Protein 2DCO (pdb70)

Foldseek 3Di:
DQPVPQCVLVVCVVPVCVVPVDVSVPGNCPVVND

Radius of gyration: 8.76 Å; Cα contacts (8 Å, |Δi|>4): 32; chains: 1; bounding box: 24×18×11 Å

Sequence (34 aa):
GSYDAYRTDCEELSGARTFRLAPAQWSCRETFQAGSYDAYRTDCEELSGARTFRLAPAQWSCRETFQAGSYDAYRTDCEELSGARTFRLAPAQWSCRETFQAGSYDAYRTDCEELSGARTFRLAPAQWSCRETFQAGSYDAYRTDCEELSGARTFRLAPAQWSCRETFQAGSYDAYRTDCEELSGARTFRLAPAQWSCRETFQAGSYDAYRTDCEELSGARTFRLAPAQWSCRETFQAGSYDAYRTDCEELSGARTFRLAPAQWSCRETFQAGSYDAYRTDCEELSGARTFRLAPAQWSCRETFQAGSYDAYRTDCEELSGARTFRLAPAQWSCRETFQA

Secondary structure (DSSP, 8-state):
--GGGTHHHHHHHHTGGGGTSSSSTTSHHHHS--

GO terms:
  GO:0003376 sphingosine-1-phosphate receptor signaling pathway (P, IDA)
  GO:0004930 G protein-coupled receptor activity (F, TAS)
  GO:0005886 plasma membrane (C, TAS)
  GO:0008289 lipid binding (F, TAS)
  GO:0005515 protein binding (F, IPI)
  GO:0005739 mitochondrion (C, IDA)
  GO:0007186 G protein-coupled receptor signaling pathway (P, IDA)

Nearest PDB structures (foldseek):
  2dco-assembly1_A  TM=1.013E+00  e=1.279E-05  Homo sapiens
  2dco-assembly1_A  TM=9.981E-01  e=6.636E-06  Homo sapiens
  2dco-assembly1_A  TM=9.850E-01  e=1.436E-05  Homo sapiens
  2dco-assembly1_A  TM=9.806E-01  e=1.780E-05  Homo sapiens
  2dco-assembly1_A  TM=1.001E+00  e=4.196E-05  Homo sapiens

Solvent-accessible surface area: 2843 Å² total; per-residue (Å²): 93,57,169,119,75,99,84,68,28,23,72,60,18,68,42,31,122,97,172,98,133,65,115,18,53,185,32,7,146,81,88,68,152,107

Structure (mmCIF, N/CA/C/O backbone):
data_2DCO
#
_entry.id   2DCO
#
loop_
_atom_site.group_PDB
_atom_site.id
_atom_site.type_symbol
_atom_site.label_atom_id
_atom_site.label_alt_id
_atom_site.label_comp_id
_atom_site.label_asym_id
_atom_site.label_entity_id
_atom_site.label_seq_id
_atom_site.pdbx_PDB_ins_code
_atom_site.Cartn_x
_atom_site.Cartn_y
_atom_site.Cartn_z
_atom_site.occupancy
_atom_site.B_iso_or_equiv
_atom_site.auth_seq_id
_atom_site.auth_comp_id
_atom_site.auth_asym_id
_atom_site.auth_atom_id
_atom_site.pdbx_PDB_model_num
ATOM 1 N N . GLY A 1 1 ? 4.080 11.939 0.004 1.00 0.00 1 GLY A N 1
ATOM 2 C CA . GLY A 1 1 ? 4.062 10.475 0.159 1.00 0.00 1 GLY A CA 1
ATOM 3 C C . GLY A 1 1 ? 5.303 9.853 -0.453 1.00 0.00 1 GLY A C 1
ATOM 4 O O . GLY A 1 1 ? 6.372 10.444 -0.369 1.00 0.00 1 GLY A O 1
ATOM 10 N N . SER A 1 2 ? 5.138 8.698 -1.094 1.00 0.00 2 SER A N 1
ATOM 11 C CA . SER A 1 2 ? 6.060 8.121 -2.081 1.00 0.00 2 SER A CA 1
ATOM 12 C C . SER A 1 2 ? 7.520 7.887 -1.641 1.00 0.00 2 SER A C 1
ATOM 13 O O . SER A 1 2 ? 8.418 7.929 -2.481 1.00 0.00 2 SER A O 1
ATOM 21 N N . TYR A 1 3 ? 7.758 7.590 -0.352 1.00 0.00 3 TYR A N 1
ATOM 22 C CA . TYR A 1 3 ? 9.051 7.149 0.212 1.00 0.00 3 TYR A CA 1
ATOM 23 C C . TYR A 1 3 ? 9.787 6.163 -0.716 1.00 0.00 3 TYR A C 1
ATOM 24 O O . TYR A 1 3 ? 9.367 5.010 -0.831 1.00 0.00 3 TYR A O 1
ATOM 42 N N . ASP A 1 4 ? 10.823 6.655 -1.415 1.00 0.00 4 ASP A N 1
ATOM 43 C CA . ASP A 1 4 ? 11.550 6.013 -2.528 1.00 0.00 4 ASP A CA 1
ATOM 44 C C . ASP A 1 4 ? 10.678 5.122 -3.442 1.00 0.00 4 ASP A C 1
ATOM 45 O O . ASP A 1 4 ? 11.040 4.006 -3.797 1.00 0.00 4 ASP A O 1
ATOM 54 N N . ALA A 1 5 ? 9.474 5.612 -3.764 1.00 0.00 5 ALA A N 1
ATOM 55 C CA . ALA A 1 5 ? 8.407 4.918 -4.498 1.00 0.00 5 ALA A CA 1
ATOM 56 C C . ALA A 1 5 ? 7.879 3.598 -3.879 1.00 0.00 5 ALA A C 1
ATOM 57 O O . ALA A 1 5 ? 7.058 2.930 -4.502 1.00 0.00 5 ALA A O 1
ATOM 64 N N . TYR A 1 6 ? 8.262 3.240 -2.645 1.00 0.00 6 TYR A N 1
ATOM 65 C CA . TYR A 1 6 ? 7.726 2.073 -1.929 1.00 0.00 6 TYR A CA 1
ATOM 66 C C . TYR A 1 6 ? 6.368 2.386 -1.284 1.00 0.00 6 TYR A C 1
ATOM 67 O O . TYR A 1 6 ? 5.357 1.776 -1.633 1.00 0.00 6 TYR A O 1
ATOM 85 N N . ARG A 1 7 ? 6.303 3.381 -0.385 1.00 0.00 7 ARG A N 1
ATOM 86 C CA . ARG A 1 7 ? 5.048 3.692 0.326 1.00 0.00 7 ARG A CA 1
ATOM 87 C C . ARG A 1 7 ? 4.025 4.458 -0.540 1.00 0.00 7 ARG A C 1
ATOM 88 O O . ARG A 1 7 ? 2.903 4.687 -0.093 1.00 0.00 7 ARG A O 1
ATOM 109 N N . THR A 1 8 ? 4.382 4.782 -1.794 1.00 0.00 8 THR A N 1
ATOM 110 C CA . THR A 1 8 ? 3.473 5.378 -2.790 1.00 0.00 8 THR A CA 1
ATOM 111 C C . THR A 1 8 ? 2.214 4.538 -3.042 1.00 0.00 8 THR A C 1
ATOM 112 O O . THR A 1 8 ? 1.178 5.088 -3.405 1.00 0.00 8 THR A O 1
ATOM 123 N N . ASP A 1 9 ? 2.313 3.218 -2.832 1.00 0.00 9 ASP A N 1
ATOM 124 C CA . ASP A 1 9 ? 1.187 2.295 -2.670 1.00 0.00 9 ASP A CA 1
ATOM 125 C C . ASP A 1 9 ? 0.532 2.498 -1.298 1.00 0.00 9 ASP A C 1
ATOM 126 O O . ASP A 1 9 ? -0.625 2.896 -1.188 1.00 0.00 9 ASP A O 1
ATOM 135 N N . CYS A 1 10 ? 1.319 2.283 -0.241 1.00 0.00 10 CYS A N 1
ATOM 136 C CA . CYS A 1 10 ? 0.892 2.233 1.157 1.00 0.00 10 CYS A CA 1
ATOM 137 C C . CYS A 1 10 ? 0.148 3.468 1.700 1.00 0.00 10 CYS A C 1
ATOM 138 O O . CYS A 1 10 ? -0.407 3.411 2.800 1.00 0.00 10 CYS A O 1
ATOM 145 N N . GLU A 1 11 ? 0.177 4.625 1.025 1.00 0.00 11 GLU A N 1
ATOM 146 C CA . GLU A 1 11 ? -0.696 5.766 1.373 1.00 0.00 11 GLU A CA 1
ATOM 147 C C . GLU A 1 11 ? -2.166 5.575 0.959 1.00 0.00 11 GLU A C 1
ATOM 148 O O . GLU A 1 11 ? -3.043 6.012 1.705 1.00 0.00 11 GLU A O 1
ATOM 160 N N . GLU A 1 12 ? -2.467 4.801 -0.100 1.00 0.00 12 GLU A N 1
ATOM 161 C CA . GLU A 1 12 ? -3.839 4.297 -0.340 1.00 0.00 12 GLU A CA 1
ATOM 162 C C . GLU A 1 12 ? -4.261 3.331 0.761 1.00 0.00 12 GLU A C 1
ATOM 163 O O . GLU A 1 12 ? -5.351 3.449 1.316 1.00 0.00 12 GLU A O 1
ATOM 175 N N . LEU A 1 13 ? -3.373 2.405 1.129 1.00 0.00 13 LEU A N 1
ATOM 176 C CA . LEU A 1 13 ? -3.645 1.387 2.149 1.00 0.00 13 LEU A CA 1
ATOM 177 C C . LEU A 1 13 ? -3.858 2.008 3.548 1.00 0.00 13 LEU A C 1
ATOM 178 O O . LEU A 1 13 ? -4.530 1.410 4.384 1.00 0.00 13 LEU A O 1
ATOM 194 N N . SER A 1 14 ? -3.339 3.221 3.784 1.00 0.00 14 SER A N 1
ATOM 195 C CA . SER A 1 14 ? -3.605 4.021 4.985 1.00 0.00 14 SER A CA 1
ATOM 196 C C . SER A 1 14 ? -4.999 4.693 4.992 1.00 0.00 14 SER A C 1
ATOM 197 O O . SER A 1 14 ? -5.619 4.795 6.058 1.00 0.00 14 SER A O 1
ATOM 205 N N . GLY A 1 15 ? -5.541 5.084 3.825 1.00 0.00 15 GLY A N 1
ATOM 206 C CA . GLY A 1 15 ? -6.780 5.878 3.720 1.00 0.00 15 GLY A CA 1
ATOM 207 C C . GLY A 1 15 ? -7.809 5.365 2.704 1.00 0.00 15 GLY A C 1
ATOM 208 O O . GLY A 1 15 ? -8.912 4.986 3.097 1.00 0.00 15 GLY A O 1
ATOM 212 N N . ALA A 1 16 ? -7.451 5.290 1.417 1.00 0.00 16 ALA A N 1
ATOM 213 C CA . ALA A 1 16 ? -8.316 4.772 0.346 1.00 0.00 16 ALA A CA 1
ATOM 214 C C . ALA A 1 16 ? -8.718 3.290 0.516 1.00 0.00 16 ALA A C 1
ATOM 215 O O . ALA A 1 16 ? -9.683 2.850 -0.112 1.00 0.00 16 ALA A O 1
ATOM 222 N N . ARG A 1 17 ? -8.032 2.537 1.390 1.00 0.00 17 ARG A N 1
ATOM 223 C CA . ARG A 1 17 ? -8.374 1.173 1.829 1.00 0.00 17 ARG A CA 1
ATOM 224 C C . ARG A 1 17 ? -9.883 0.891 1.942 1.00 0.00 17 ARG A C 1
ATOM 225 O O . ARG A 1 17 ? -10.322 -0.153 1.467 1.00 0.00 17 ARG A O 1
ATOM 246 N N . THR A 1 18 ? -10.677 1.827 2.477 1.00 0.00 18 THR A N 1
ATOM 247 C CA . THR A 1 18 ? -12.141 1.731 2.631 1.00 0.00 18 THR A CA 1
ATOM 248 C C . THR A 1 18 ? -12.890 1.458 1.313 1.00 0.00 18 THR A C 1
ATOM 249 O O . THR A 1 18 ? -13.999 0.933 1.333 1.00 0.00 18 THR A O 1
ATOM 260 N N . PHE A 1 19 ? -12.260 1.754 0.169 1.00 0.00 19 PHE A N 1
ATOM 261 C CA . PHE A 1 19 ? -12.776 1.535 -1.184 1.00 0.00 19 PHE A CA 1
ATOM 262 C C . PHE A 1 19 ? -11.841 0.634 -2.018 1.00 0.00 19 PHE A C 1
ATOM 263 O O . PHE A 1 19 ? -11.953 0.594 -3.242 1.00 0.00 19 PHE A O 1
ATOM 280 N N . ARG A 1 20 ? -10.901 -0.063 -1.360 1.00 0.00 20 ARG A N 1
ATOM 281 C CA . ARG A 1 20 ? -9.927 -0.979 -1.963 1.00 0.00 20 ARG A CA 1
ATOM 282 C C . ARG A 1 20 ? -9.940 -2.316 -1.201 1.00 0.00 20 ARG A C 1
ATOM 283 O O . ARG A 1 20 ? -10.463 -3.300 -1.711 1.00 0.00 20 ARG A O 1
ATOM 304 N N . LEU A 1 21 ? -9.348 -2.349 0.000 1.00 0.00 21 LEU A N 1
ATOM 305 C CA . LEU A 1 21 ? -8.999 -3.480 0.881 1.00 0.00 21 LEU A CA 1
ATOM 306 C C . LEU A 1 21 ? -8.512 -4.830 0.282 1.00 0.00 21 LEU A C 1
ATOM 307 O O . LEU A 1 21 ? -8.063 -5.680 1.047 1.00 0.00 21 LEU A O 1
ATOM 323 N N . ALA A 1 22 ? -8.499 -5.012 -1.044 1.00 0.00 22 ALA A N 1
ATOM 324 C CA . ALA A 1 22 ? -7.871 -6.141 -1.737 1.00 0.00 22 ALA A CA 1
ATOM 325 C C . ALA A 1 22 ? -7.085 -5.742 -3.012 1.00 0.00 22 ALA A C 1
ATOM 326 O O . ALA A 1 22 ? -5.903 -6.084 -3.060 1.00 0.00 22 ALA A O 1
ATOM 333 N N . PRO A 1 23 ? -7.617 -4.970 -3.996 1.00 0.00 23 PRO A N 1
ATOM 334 C CA . PRO A 1 23 ? -6.893 -4.605 -5.229 1.00 0.00 23 PRO A CA 1
ATOM 335 C C . PRO A 1 23 ? -5.569 -3.857 -5.023 1.00 0.00 23 PRO A C 1
ATOM 336 O O . PRO A 1 23 ? -4.710 -3.897 -5.897 1.00 0.00 23 PRO A O 1
ATOM 347 N N . ALA A 1 24 ? -5.411 -3.196 -3.870 1.00 0.00 24 ALA A N 1
ATOM 348 C CA . ALA A 1 24 ? -4.185 -2.494 -3.478 1.00 0.00 24 ALA A CA 1
ATOM 349 C C . ALA A 1 24 ? -3.492 -3.125 -2.254 1.00 0.00 24 ALA A C 1
ATOM 350 O O . ALA A 1 24 ? -2.317 -2.866 -2.016 1.00 0.00 24 ALA A O 1
ATOM 357 N N . GLN A 1 25 ? -4.157 -4.018 -1.502 1.00 0.00 25 GLN A N 1
ATOM 358 C CA . GLN A 1 25 ? -3.548 -4.770 -0.388 1.00 0.00 25 GLN A CA 1
ATOM 359 C C . GLN A 1 25 ? -2.656 -5.911 -0.913 1.00 0.00 25 GLN A C 1
ATOM 360 O O . GLN A 1 25 ? -2.853 -7.085 -0.598 1.00 0.00 25 GLN A O 1
ATOM 374 N N . TRP A 1 26 ? -1.694 -5.530 -1.755 1.00 0.00 26 TRP A N 1
ATOM 375 C CA . TRP A 1 26 ? -0.899 -6.403 -2.622 1.00 0.00 26 TRP A CA 1
ATOM 376 C C . TRP A 1 26 ? 0.555 -5.906 -2.815 1.00 0.00 26 TRP A C 1
ATOM 377 O O . TRP A 1 26 ? 1.326 -6.525 -3.546 1.00 0.00 26 TRP A O 1
ATOM 398 N N . SER A 1 27 ? 0.942 -4.795 -2.163 1.00 0.00 27 SER A N 1
ATOM 399 C CA . SER A 1 27 ? 2.276 -4.201 -2.336 1.00 0.00 27 SER A CA 1
ATOM 400 C C . SER A 1 27 ? 2.954 -3.830 -1.006 1.00 0.00 27 SER A C 1
ATOM 401 O O . SER A 1 27 ? 3.893 -4.524 -0.626 1.00 0.00 27 SER A O 1
ATOM 409 N N . CYS A 1 28 ? 2.491 -2.834 -0.233 1.00 0.00 28 CYS A N 1
ATOM 410 C CA . CYS A 1 28 ? 3.163 -2.416 1.017 1.00 0.00 28 CYS A CA 1
ATOM 411 C C . CYS A 1 28 ? 3.550 -3.579 1.954 1.00 0.00 28 CYS A C 1
ATOM 412 O O . CYS A 1 28 ? 4.688 -3.685 2.411 1.00 0.00 28 CYS A O 1
ATOM 419 N N . ARG A 1 29 ? 2.599 -4.497 2.149 1.00 0.00 29 ARG A N 1
ATOM 420 C CA . ARG A 1 29 ? 2.704 -5.712 2.960 1.00 0.00 29 ARG A CA 1
ATOM 421 C C . ARG A 1 29 ? 3.770 -6.735 2.503 1.00 0.00 29 ARG A C 1
ATOM 422 O O . ARG A 1 29 ? 4.005 -7.697 3.233 1.00 0.00 29 ARG A O 1
ATOM 443 N N . GLU A 1 30 ? 4.374 -6.578 1.312 1.00 0.00 30 GLU A N 1
ATOM 444 C CA . GLU A 1 30 ? 5.184 -7.633 0.663 1.00 0.00 30 GLU A CA 1
ATOM 445 C C . GLU A 1 30 ? 6.306 -7.143 -0.261 1.00 0.00 30 GLU A C 1
ATOM 446 O O . GLU A 1 30 ? 7.395 -7.706 -0.216 1.00 0.00 30 GLU A O 1
ATOM 458 N N . THR A 1 31 ? 6.119 -6.038 -0.993 1.00 0.00 31 THR A N 1
ATOM 459 C CA . THR A 1 31 ? 7.178 -5.346 -1.757 1.00 0.00 31 THR A CA 1
ATOM 460 C C . THR A 1 31 ? 8.322 -4.879 -0.846 1.00 0.00 31 THR A C 1
ATOM 461 O O . THR A 1 31 ? 9.479 -4.871 -1.260 1.00 0.00 31 THR A O 1
ATOM 472 N N . PHE A 1 32 ? 7.996 -4.510 0.401 1.00 0.00 32 PHE A N 1
ATOM 473 C CA . PHE A 1 32 ? 8.970 -4.173 1.445 1.00 0.00 32 PHE A CA 1
ATOM 474 C C . PHE A 1 32 ? 8.587 -4.678 2.851 1.00 0.00 32 PHE A C 1
ATOM 475 O O . PHE A 1 32 ? 9.281 -4.371 3.813 1.00 0.00 32 PHE A O 1
ATOM 492 N N . GLN A 1 33 ? 7.532 -5.505 2.960 1.00 0.00 33 GLN A N 1
ATOM 493 C CA . GLN A 1 33 ? 7.079 -6.145 4.208 1.00 0.00 33 GLN A CA 1
ATOM 494 C C . GLN A 1 33 ? 6.644 -5.153 5.313 1.00 0.00 33 GLN A C 1
ATOM 495 O O . GLN A 1 33 ? 6.846 -5.417 6.499 1.00 0.00 33 GLN A O 1
ATOM 509 N N . ALA A 1 34 ? 5.980 -4.064 4.896 1.00 0.00 34 ALA A N 1
ATOM 510 C CA . ALA A 1 34 ? 5.439 -2.965 5.711 1.00 0.00 34 ALA A CA 1
ATOM 511 C C . ALA A 1 34 ? 6.479 -2.113 6.475 1.00 0.00 34 ALA A C 1
ATOM 512 O O . ALA A 1 34 ? 7.688 -2.233 6.185 1.00 0.00 34 ALA A O 1
ATOM 520 N N . GLY A 1 1 ? 3.216 11.087 -0.913 1.00 0.00 1 GLY A N 2
ATOM 521 C CA . GLY A 1 1 ? 4.212 10.974 0.179 1.00 0.00 1 GLY A CA 2
ATOM 522 C C . GLY A 1 1 ? 5.357 10.066 -0.232 1.00 0.00 1 GLY A C 2
ATOM 523 O O . GLY A 1 1 ? 6.491 10.516 -0.306 1.00 0.00 1 GLY A O 2
ATOM 529 N N . SER A 1 2 ? 5.039 8.826 -0.605 1.00 0.00 2 SER A N 2
ATOM 530 C CA . SER A 1 2 ? 5.729 8.146 -1.711 1.00 0.00 2 SER A CA 2
ATOM 531 C C . SER A 1 2 ? 7.217 7.791 -1.510 1.00 0.00 2 SER A C 2
ATOM 532 O O . SER A 1 2 ? 7.938 7.645 -2.496 1.00 0.00 2 SER A O 2
ATOM 540 N N . TYR A 1 3 ? 7.663 7.617 -0.255 1.00 0.00 3 TYR A N 2
ATOM 541 C CA . TYR A 1 3 ? 8.985 7.098 0.150 1.00 0.00 3 TYR A CA 2
ATOM 542 C C . TYR A 1 3 ? 9.548 6.061 -0.840 1.00 0.00 3 TYR A C 2
ATOM 543 O O . TYR A 1 3 ? 9.025 4.946 -0.913 1.00 0.00 3 TYR A O 2
ATOM 561 N N . ASP A 1 4 ? 10.560 6.476 -1.620 1.00 0.00 4 ASP A N 2
ATOM 562 C CA . ASP A 1 4 ? 11.187 5.778 -2.761 1.00 0.00 4 ASP A CA 2
ATOM 563 C C . ASP A 1 4 ? 10.233 4.905 -3.604 1.00 0.00 4 ASP A C 2
ATOM 564 O O . ASP A 1 4 ? 10.528 3.760 -3.933 1.00 0.00 4 ASP A O 2
ATOM 573 N N . ALA A 1 5 ? 9.028 5.426 -3.869 1.00 0.00 5 ALA A N 2
ATOM 574 C CA . ALA A 1 5 ? 7.884 4.735 -4.477 1.00 0.00 5 ALA A CA 2
ATOM 575 C C . ALA A 1 5 ? 7.402 3.447 -3.765 1.00 0.00 5 ALA A C 2
ATOM 576 O O . ALA A 1 5 ? 6.398 2.873 -4.177 1.00 0.00 5 ALA A O 2
ATOM 583 N N . TYR A 1 6 ? 8.033 3.018 -2.667 1.00 0.00 6 TYR A N 2
ATOM 584 C CA . TYR A 1 6 ? 7.624 1.860 -1.870 1.00 0.00 6 TYR A CA 2
ATOM 585 C C . TYR A 1 6 ? 6.313 2.149 -1.131 1.00 0.00 6 TYR A C 2
ATOM 586 O O . TYR A 1 6 ? 5.330 1.431 -1.311 1.00 0.00 6 TYR A O 2
ATOM 604 N N . ARG A 1 7 ? 6.257 3.233 -0.340 1.00 0.00 7 ARG A N 2
ATOM 605 C CA . ARG A 1 7 ? 5.036 3.540 0.417 1.00 0.00 7 ARG A CA 2
ATOM 606 C C . ARG A 1 7 ? 3.946 4.210 -0.433 1.00 0.00 7 ARG A C 2
ATOM 607 O O . ARG A 1 7 ? 2.829 4.338 0.053 1.00 0.00 7 ARG A O 2
ATOM 628 N N . THR A 1 8 ? 4.213 4.617 -1.684 1.00 0.00 8 THR A N 2
ATOM 629 C CA . THR A 1 8 ? 3.223 5.351 -2.498 1.00 0.00 8 THR A CA 2
ATOM 630 C C . THR A 1 8 ? 1.932 4.563 -2.762 1.00 0.00 8 THR A C 2
ATOM 631 O O . THR A 1 8 ? 0.884 5.174 -2.959 1.00 0.00 8 THR A O 2
ATOM 642 N N . ASP A 1 9 ? 2.008 3.223 -2.741 1.00 0.00 9 ASP A N 2
ATOM 643 C CA . ASP A 1 9 ? 0.846 2.328 -2.705 1.00 0.00 9 ASP A CA 2
ATOM 644 C C . ASP A 1 9 ? 0.252 2.271 -1.286 1.00 0.00 9 ASP A C 2
ATOM 645 O O . ASP A 1 9 ? -0.915 2.598 -1.078 1.00 0.00 9 ASP A O 2
ATOM 654 N N . CYS A 1 10 ? 1.109 1.997 -0.293 1.00 0.00 10 CYS A N 2
ATOM 655 C CA . CYS A 1 10 ? 0.809 1.991 1.145 1.00 0.00 10 CYS A CA 2
ATOM 656 C C . CYS A 1 10 ? 0.205 3.297 1.694 1.00 0.00 10 CYS A C 2
ATOM 657 O O . CYS A 1 10 ? -0.217 3.366 2.848 1.00 0.00 10 CYS A O 2
ATOM 664 N N . GLU A 1 11 ? 0.224 4.375 0.910 1.00 0.00 11 GLU A N 2
ATOM 665 C CA . GLU A 1 11 ? -0.509 5.626 1.125 1.00 0.00 11 GLU A CA 2
ATOM 666 C C . GLU A 1 11 ? -2.032 5.410 1.055 1.00 0.00 11 GLU A C 2
ATOM 667 O O . GLU A 1 11 ? -2.750 5.875 1.941 1.00 0.00 11 GLU A O 2
ATOM 679 N N . GLU A 1 12 ? -2.523 4.603 0.097 1.00 0.00 12 GLU A N 2
ATOM 680 C CA . GLU A 1 12 ? -3.950 4.229 -0.024 1.00 0.00 12 GLU A CA 2
ATOM 681 C C . GLU A 1 12 ? -4.436 3.408 1.166 1.00 0.00 12 GLU A C 2
ATOM 682 O O . GLU A 1 12 ? -5.550 3.606 1.655 1.00 0.00 12 GLU A O 2
ATOM 694 N N . LEU A 1 13 ? -3.567 2.536 1.682 1.00 0.00 13 LEU A N 2
ATOM 695 C CA . LEU A 1 13 ? -3.812 1.671 2.843 1.00 0.00 13 LEU A CA 2
ATOM 696 C C . LEU A 1 13 ? -4.064 2.466 4.148 1.00 0.00 13 LEU A C 2
ATOM 697 O O . LEU A 1 13 ? -4.503 1.897 5.153 1.00 0.00 13 LEU A O 2
ATOM 713 N N . SER A 1 14 ? -3.853 3.790 4.126 1.00 0.00 14 SER A N 2
ATOM 714 C CA . SER A 1 14 ? -4.186 4.698 5.226 1.00 0.00 14 SER A CA 2
ATOM 715 C C . SER A 1 14 ? -5.502 5.486 5.010 1.00 0.00 14 SER A C 2
ATOM 716 O O . SER A 1 14 ? -5.989 6.114 5.949 1.00 0.00 14 SER A O 2
ATOM 724 N N . GLY A 1 15 ? -6.141 5.415 3.825 1.00 0.00 15 GLY A N 2
ATOM 725 C CA . GLY A 1 15 ? -7.369 6.182 3.542 1.00 0.00 15 GLY A CA 2
ATOM 726 C C . GLY A 1 15 ? -8.250 5.629 2.416 1.00 0.00 15 GLY A C 2
ATOM 727 O O . GLY A 1 15 ? -9.393 5.250 2.671 1.00 0.00 15 GLY A O 2
ATOM 731 N N . ALA A 1 16 ? -7.722 5.513 1.191 1.00 0.00 16 ALA A N 2
ATOM 732 C CA . ALA A 1 16 ? -8.458 4.946 0.049 1.00 0.00 16 ALA A CA 2
ATOM 733 C C . ALA A 1 16 ? -8.802 3.447 0.210 1.00 0.00 16 ALA A C 2
ATOM 734 O O . ALA A 1 16 ? -9.667 2.940 -0.506 1.00 0.00 16 ALA A O 2
ATOM 741 N N . ARG A 1 17 ? -8.196 2.760 1.192 1.00 0.00 17 ARG A N 2
ATOM 742 C CA . ARG A 1 17 ? -8.543 1.413 1.674 1.00 0.0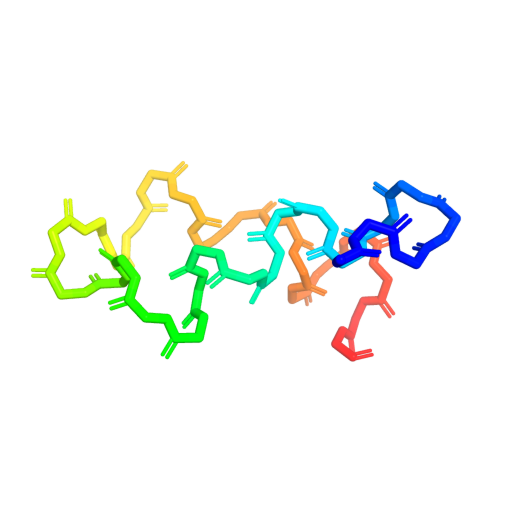0 17 ARG A CA 2
ATOM 743 C C . ARG A 1 17 ? -10.050 1.095 1.647 1.00 0.00 17 ARG A C 2
ATOM 744 O O . ARG A 1 17 ? -10.427 0.026 1.171 1.00 0.00 17 ARG A O 2
ATOM 765 N N . THR A 1 18 ? -10.902 2.041 2.063 1.00 0.00 18 THR A N 2
ATOM 766 C CA . THR A 1 18 ? -12.374 1.940 2.106 1.00 0.00 18 THR A CA 2
ATOM 767 C C . THR A 1 18 ? -13.012 1.630 0.740 1.00 0.00 18 THR A C 2
ATOM 768 O O . THR A 1 18 ? -14.142 1.155 0.675 1.00 0.00 18 THR A O 2
ATOM 779 N N . PHE A 1 19 ? -12.265 1.849 -0.348 1.00 0.00 19 PHE A N 2
ATOM 780 C CA . PHE A 1 19 ? -12.671 1.633 -1.737 1.00 0.00 19 PHE A CA 2
ATOM 781 C C . PHE A 1 19 ? -11.712 0.667 -2.463 1.00 0.00 19 PHE A C 2
ATOM 782 O O . PHE A 1 19 ? -11.713 0.604 -3.692 1.00 0.00 19 PHE A O 2
ATOM 799 N N . ARG A 1 20 ? -10.865 -0.047 -1.704 1.00 0.00 20 ARG A N 2
ATOM 800 C CA . ARG A 1 20 ? -9.827 -0.967 -2.185 1.00 0.00 20 ARG A CA 2
ATOM 801 C C . ARG A 1 20 ? -9.884 -2.287 -1.397 1.00 0.00 20 ARG A C 2
ATOM 802 O O . ARG A 1 20 ? -10.268 -3.309 -1.955 1.00 0.00 20 ARG A O 2
ATOM 823 N N . LEU A 1 21 ? -9.456 -2.263 -0.127 1.00 0.00 21 LEU A N 2
ATOM 824 C CA . LEU A 1 21 ? -9.115 -3.350 0.809 1.00 0.00 21 LEU A CA 2
ATOM 825 C C . LEU A 1 21 ? -8.485 -4.681 0.300 1.00 0.00 21 LEU A C 2
ATOM 826 O O . LEU A 1 21 ? -8.106 -5.513 1.122 1.00 0.00 21 LEU A O 2
ATOM 842 N N . ALA A 1 22 ? -8.292 -4.871 -1.011 1.00 0.00 22 ALA A N 2
ATOM 843 C CA . ALA A 1 22 ? -7.564 -5.998 -1.603 1.00 0.00 22 ALA A CA 2
ATOM 844 C C . ALA A 1 22 ? -6.600 -5.612 -2.753 1.00 0.00 22 ALA A C 2
ATOM 845 O O . ALA A 1 22 ? -5.443 -6.019 -2.661 1.00 0.00 22 ALA A O 2
ATOM 852 N N . PRO A 1 23 ? -6.968 -4.807 -3.784 1.00 0.00 23 PRO A N 2
ATOM 853 C CA . PRO A 1 23 ? -6.069 -4.467 -4.900 1.00 0.00 23 PRO A CA 2
ATOM 854 C C . PRO A 1 23 ? -4.748 -3.813 -4.478 1.00 0.00 23 PRO A C 2
ATOM 855 O O . PRO A 1 23 ? -3.702 -4.149 -5.021 1.00 0.00 23 PRO A O 2
ATOM 866 N N . ALA A 1 24 ? -4.805 -2.907 -3.493 1.00 0.00 24 ALA A N 2
ATOM 867 C CA . ALA A 1 24 ? -3.630 -2.220 -2.945 1.00 0.00 24 ALA A CA 2
ATOM 868 C C . ALA A 1 24 ? -3.008 -2.981 -1.751 1.00 0.00 24 ALA A C 2
ATOM 869 O O . ALA A 1 24 ? -1.800 -2.932 -1.524 1.00 0.00 24 ALA A O 2
ATOM 876 N N . GLN A 1 25 ? -3.796 -3.789 -1.023 1.00 0.00 25 GLN A N 2
ATOM 877 C CA . GLN A 1 25 ? -3.299 -4.712 0.016 1.00 0.00 25 GLN A CA 2
ATOM 878 C C . GLN A 1 25 ? -2.593 -5.947 -0.593 1.00 0.00 25 GLN A C 2
ATOM 879 O O . GLN A 1 25 ? -2.790 -7.085 -0.166 1.00 0.00 25 GLN A O 2
ATOM 893 N N . TRP A 1 26 ? -1.753 -5.685 -1.594 1.00 0.00 26 TRP A N 2
ATOM 894 C CA . TRP A 1 26 ? -0.965 -6.626 -2.387 1.00 0.00 26 TRP A CA 2
ATOM 895 C C . TRP A 1 26 ? 0.452 -6.070 -2.685 1.00 0.00 26 TRP A C 2
ATOM 896 O O . TRP A 1 26 ? 1.162 -6.577 -3.554 1.00 0.00 26 TRP A O 2
ATOM 917 N N . SER A 1 27 ? 0.847 -5.007 -1.967 1.00 0.00 27 SER A N 2
ATOM 918 C CA . SER A 1 27 ? 2.097 -4.277 -2.183 1.00 0.00 27 SER A CA 2
ATOM 919 C C . SER A 1 27 ? 2.859 -3.998 -0.877 1.00 0.00 27 SER A C 2
ATOM 920 O O . SER A 1 27 ? 3.937 -4.546 -0.672 1.00 0.00 27 SER A O 2
ATOM 928 N N . CYS A 1 28 ? 2.338 -3.168 0.038 1.00 0.00 28 CYS A N 2
ATOM 929 C CA . CYS A 1 28 ? 3.122 -2.657 1.175 1.00 0.00 28 CYS A CA 2
ATOM 930 C C . CYS A 1 28 ? 3.785 -3.754 2.034 1.00 0.00 28 CYS A C 2
ATOM 931 O O . CYS A 1 28 ? 4.963 -3.675 2.384 1.00 0.00 28 CYS A O 2
ATOM 938 N N . ARG A 1 29 ? 3.036 -4.824 2.308 1.00 0.00 29 ARG A N 2
ATOM 939 C CA . ARG A 1 29 ? 3.472 -5.968 3.112 1.00 0.00 29 ARG A CA 2
ATOM 940 C C . ARG A 1 29 ? 4.259 -7.036 2.321 1.00 0.00 29 ARG A C 2
ATOM 941 O O . ARG A 1 29 ? 4.579 -8.077 2.893 1.00 0.00 29 ARG A O 2
ATOM 962 N N . GLU A 1 30 ? 4.587 -6.810 1.037 1.00 0.00 30 GLU A N 2
ATOM 963 C CA . GLU A 1 30 ? 5.246 -7.824 0.182 1.00 0.00 30 GLU A CA 2
ATOM 964 C C . GLU A 1 30 ? 6.249 -7.290 -0.851 1.00 0.00 30 GLU A C 2
ATOM 965 O O . GLU A 1 30 ? 7.257 -7.949 -1.082 1.00 0.00 30 GLU A O 2
ATOM 977 N N . THR A 1 31 ? 6.083 -6.069 -1.366 1.00 0.00 31 THR A N 2
ATOM 978 C CA . THR A 1 31 ? 7.122 -5.338 -2.116 1.00 0.00 31 THR A CA 2
ATOM 979 C C . THR A 1 31 ? 8.349 -5.046 -1.238 1.00 0.00 31 THR A C 2
ATOM 980 O O . THR A 1 31 ? 9.477 -5.057 -1.727 1.00 0.00 31 THR A O 2
ATOM 991 N N . PHE A 1 32 ? 8.126 -4.795 0.061 1.00 0.00 32 PHE A N 2
ATOM 992 C CA . PHE A 1 32 ? 9.186 -4.518 1.040 1.00 0.00 32 PHE A CA 2
ATOM 993 C C . PHE A 1 32 ? 8.889 -5.032 2.465 1.00 0.00 32 PHE A C 2
ATOM 994 O O . PHE A 1 32 ? 9.644 -4.734 3.386 1.00 0.00 32 PHE A O 2
ATOM 1011 N N . GLN A 1 33 ? 7.830 -5.838 2.642 1.00 0.00 33 GLN A N 2
ATOM 1012 C CA . GLN A 1 33 ? 7.461 -6.479 3.918 1.00 0.00 33 GLN A CA 2
ATOM 1013 C C . GLN A 1 33 ? 7.141 -5.495 5.069 1.00 0.00 33 GLN A C 2
ATOM 1014 O O . GLN A 1 33 ? 7.386 -5.811 6.232 1.00 0.00 33 GLN A O 2
ATOM 1028 N N . ALA A 1 34 ? 6.512 -4.357 4.730 1.00 0.00 34 ALA A N 2
ATOM 1029 C CA . ALA A 1 34 ? 6.057 -3.292 5.637 1.00 0.00 34 ALA A CA 2
ATOM 1030 C C . ALA A 1 34 ? 7.153 -2.715 6.562 1.00 0.00 34 ALA A C 2
ATOM 1031 O O . ALA A 1 34 ? 8.233 -2.385 6.030 1.00 0.00 34 ALA A O 2
ATOM 1039 N N . GLY A 1 1 ? 3.996 12.224 1.114 1.00 0.00 1 GLY A N 3
ATOM 1040 C CA . GLY A 1 1 ? 3.625 11.022 0.347 1.00 0.00 1 GLY A CA 3
ATOM 1041 C C . GLY A 1 1 ? 4.836 10.441 -0.357 1.00 0.00 1 GLY A C 3
ATOM 1042 O O . GLY A 1 1 ? 5.799 11.171 -0.578 1.00 0.00 1 GLY A O 3
ATOM 1048 N N . SER A 1 2 ? 4.758 9.154 -0.697 1.00 0.00 2 SER A N 3
ATOM 1049 C CA . SER A 1 2 ? 5.801 8.329 -1.321 1.00 0.00 2 SER A CA 3
ATOM 1050 C C . SER A 1 2 ? 7.046 8.075 -0.441 1.00 0.00 2 SER A C 3
ATOM 1051 O O . SER A 1 2 ? 7.294 8.740 0.563 1.00 0.00 2 SER A O 3
ATOM 1059 N N . TYR A 1 3 ? 7.826 7.063 -0.840 1.00 0.00 3 TYR A N 3
ATOM 1060 C CA . TYR A 1 3 ? 9.170 6.739 -0.340 1.00 0.00 3 TYR A CA 3
ATOM 1061 C C . TYR A 1 3 ? 9.825 5.874 -1.422 1.00 0.00 3 TYR A C 3
ATOM 1062 O O . TYR A 1 3 ? 9.444 4.712 -1.559 1.00 0.00 3 TYR A O 3
ATOM 1080 N N . ASP A 1 4 ? 10.677 6.481 -2.263 1.00 0.00 4 ASP A N 3
ATOM 1081 C CA . ASP A 1 4 ? 11.251 5.899 -3.494 1.00 0.00 4 ASP A CA 3
ATOM 1082 C C . ASP A 1 4 ? 10.279 4.988 -4.279 1.00 0.00 4 ASP A C 3
ATOM 1083 O O . ASP A 1 4 ? 10.551 3.829 -4.573 1.00 0.00 4 ASP A O 3
ATOM 1092 N N . ALA A 1 5 ? 9.079 5.521 -4.538 1.00 0.00 5 ALA A N 3
ATOM 1093 C CA . ALA A 1 5 ? 7.936 4.845 -5.171 1.00 0.00 5 ALA A CA 3
ATOM 1094 C C . ALA A 1 5 ? 7.426 3.545 -4.494 1.00 0.00 5 ALA A C 3
ATOM 1095 O O . ALA A 1 5 ? 6.576 2.866 -5.068 1.00 0.00 5 ALA A O 3
ATOM 1102 N N . TYR A 1 6 ? 7.864 3.214 -3.270 1.00 0.00 6 TYR A N 3
ATOM 1103 C CA . TYR A 1 6 ? 7.427 2.015 -2.539 1.00 0.00 6 TYR A CA 3
ATOM 1104 C C . TYR A 1 6 ? 6.212 2.283 -1.632 1.00 0.00 6 TYR A C 3
ATOM 1105 O O . TYR A 1 6 ? 5.158 1.685 -1.840 1.00 0.00 6 TYR A O 3
ATOM 1123 N N . ARG A 1 7 ? 6.296 3.219 -0.669 1.00 0.00 7 ARG A N 3
ATOM 1124 C CA . ARG A 1 7 ? 5.172 3.462 0.260 1.00 0.00 7 ARG A CA 3
ATOM 1125 C C . ARG A 1 7 ? 4.018 4.286 -0.348 1.00 0.00 7 ARG A C 3
ATOM 1126 O O . ARG A 1 7 ? 2.992 4.459 0.302 1.00 0.00 7 ARG A O 3
ATOM 1147 N N . THR A 1 8 ? 4.165 4.757 -1.593 1.00 0.00 8 THR A N 3
ATOM 1148 C CA . THR A 1 8 ? 3.134 5.503 -2.341 1.00 0.00 8 THR A CA 3
ATOM 1149 C C . THR A 1 8 ? 1.801 4.737 -2.463 1.00 0.00 8 THR A C 3
ATOM 1150 O O . THR A 1 8 ? 0.727 5.314 -2.302 1.00 0.00 8 THR A O 3
ATOM 1161 N N . ASP A 1 9 ? 1.868 3.407 -2.635 1.00 0.00 9 ASP A N 3
ATOM 1162 C CA . ASP A 1 9 ? 0.733 2.487 -2.487 1.00 0.00 9 ASP A CA 3
ATOM 1163 C C . ASP A 1 9 ? 0.252 2.459 -1.022 1.00 0.00 9 ASP A C 3
ATOM 1164 O O . ASP A 1 9 ? -0.912 2.723 -0.719 1.00 0.00 9 ASP A O 3
ATOM 1173 N N . CYS A 1 10 ? 1.199 2.257 -0.102 1.00 0.00 10 CYS A N 3
ATOM 1174 C CA . CYS A 1 10 ? 1.022 2.155 1.353 1.00 0.00 10 CYS A CA 3
ATOM 1175 C C . CYS A 1 10 ? 0.464 3.405 2.063 1.00 0.00 10 CYS A C 3
ATOM 1176 O O . CYS A 1 10 ? 0.432 3.438 3.294 1.00 0.00 10 CYS A O 3
ATOM 1183 N N . GLU A 1 11 ? 0.038 4.449 1.342 1.00 0.00 11 GLU A N 3
ATOM 1184 C CA . GLU A 1 11 ? -0.776 5.548 1.899 1.00 0.00 11 GLU A CA 3
ATOM 1185 C C . GLU A 1 11 ? -2.221 5.558 1.389 1.00 0.00 11 GLU A C 3
ATOM 1186 O O . GLU A 1 11 ? -3.081 6.082 2.095 1.00 0.00 11 GLU A O 3
ATOM 1198 N N . GLU A 1 12 ? -2.556 4.819 0.313 1.00 0.00 12 GLU A N 3
ATOM 1199 C CA . GLU A 1 12 ? -3.946 4.371 0.077 1.00 0.00 12 GLU A CA 3
ATOM 1200 C C . GLU A 1 12 ? -4.410 3.453 1.204 1.00 0.00 12 GLU A C 3
ATOM 1201 O O . GLU A 1 12 ? -5.502 3.630 1.746 1.00 0.00 12 GLU A O 3
ATOM 1213 N N . LEU A 1 13 ? -3.529 2.547 1.643 1.00 0.00 13 LEU A N 3
ATOM 1214 C CA . LEU A 1 13 ? -3.740 1.681 2.813 1.00 0.00 13 LEU A CA 3
ATOM 1215 C C . LEU A 1 13 ? -4.048 2.480 4.097 1.00 0.00 13 LEU A C 3
ATOM 1216 O O . LEU A 1 13 ? -4.679 1.947 5.012 1.00 0.00 13 LEU A O 3
ATOM 1232 N N . SER A 1 14 ? -3.655 3.760 4.149 1.00 0.00 14 SER A N 3
ATOM 1233 C CA . SER A 1 14 ? -3.921 4.665 5.268 1.00 0.00 14 SER A CA 3
ATOM 1234 C C . SER A 1 14 ? -5.293 5.376 5.183 1.00 0.00 14 SER A C 3
ATOM 1235 O O . SER A 1 14 ? -5.766 5.891 6.196 1.00 0.00 14 SER A O 3
ATOM 1243 N N . GLY A 1 15 ? -5.983 5.360 4.026 1.00 0.00 15 GLY A N 3
ATOM 1244 C CA . GLY A 1 15 ? -7.277 6.048 3.861 1.00 0.00 15 GLY A CA 3
ATOM 1245 C C . GLY A 1 15 ? -8.162 5.537 2.715 1.00 0.00 15 GLY A C 3
ATOM 1246 O O . GLY A 1 15 ? -9.275 5.082 2.971 1.00 0.00 15 GLY A O 3
ATOM 1250 N N . ALA A 1 16 ? -7.661 5.532 1.471 1.00 0.00 16 ALA A N 3
ATOM 1251 C CA . ALA A 1 16 ? -8.398 5.025 0.303 1.00 0.00 16 ALA A CA 3
ATOM 1252 C C . ALA A 1 16 ? -8.732 3.517 0.364 1.00 0.00 16 ALA A C 3
ATOM 1253 O O . ALA A 1 16 ? -9.581 3.053 -0.397 1.00 0.00 16 ALA A O 3
ATOM 1260 N N . ARG A 1 17 ? -8.114 2.770 1.290 1.00 0.00 17 ARG A N 3
ATOM 1261 C CA . ARG A 1 17 ? -8.421 1.382 1.662 1.00 0.00 17 ARG A CA 3
ATOM 1262 C C . ARG A 1 17 ? -9.914 1.010 1.586 1.00 0.00 17 ARG A C 3
ATOM 1263 O O . ARG A 1 17 ? -10.233 -0.045 1.038 1.00 0.00 17 ARG A O 3
ATOM 1284 N N . THR A 1 18 ? -10.818 1.890 2.035 1.00 0.00 18 THR A N 3
ATOM 1285 C CA . THR A 1 18 ? -12.283 1.728 1.996 1.00 0.00 18 THR A CA 3
ATOM 1286 C C . THR A 1 18 ? -12.846 1.435 0.592 1.00 0.00 18 THR A C 3
ATOM 1287 O O . THR A 1 18 ? -13.919 0.849 0.469 1.00 0.00 18 THR A O 3
ATOM 1298 N N . PHE A 1 19 ? -12.101 1.785 -0.462 1.00 0.00 19 PHE A N 3
ATOM 1299 C CA . PHE A 1 19 ? -12.457 1.595 -1.872 1.00 0.00 19 PHE A CA 3
ATOM 1300 C C . PHE A 1 19 ? -11.445 0.688 -2.603 1.00 0.00 19 PHE A C 3
ATOM 1301 O O . PHE A 1 19 ? -11.402 0.665 -3.834 1.00 0.00 19 PHE A O 3
ATOM 1318 N N . ARG A 1 20 ? -10.606 -0.032 -1.845 1.00 0.00 20 ARG A N 3
ATOM 1319 C CA . ARG A 1 20 ? -9.627 -0.993 -2.353 1.00 0.00 20 ARG A CA 3
ATOM 1320 C C . ARG A 1 20 ? -9.697 -2.310 -1.565 1.00 0.00 20 ARG A C 3
ATOM 1321 O O . ARG A 1 20 ? -10.108 -3.327 -2.114 1.00 0.00 20 ARG A O 3
ATOM 1342 N N . LEU A 1 21 ? -9.249 -2.291 -0.304 1.00 0.00 21 LEU A N 3
ATOM 1343 C CA . LEU A 1 21 ? -8.926 -3.389 0.624 1.00 0.00 21 LEU A CA 3
ATOM 1344 C C . LEU A 1 21 ? -8.299 -4.711 0.097 1.00 0.00 21 LEU A C 3
ATOM 1345 O O . LEU A 1 21 ? -7.902 -5.534 0.916 1.00 0.00 21 LEU A O 3
ATOM 1361 N N . ALA A 1 22 ? -8.108 -4.887 -1.215 1.00 0.00 22 ALA A N 3
ATOM 1362 C CA . ALA A 1 22 ? -7.362 -5.993 -1.826 1.00 0.00 22 ALA A CA 3
ATOM 1363 C C . ALA A 1 22 ? -6.384 -5.562 -2.948 1.00 0.00 22 ALA A C 3
ATOM 1364 O O . ALA A 1 22 ? -5.230 -5.978 -2.862 1.00 0.00 22 ALA A O 3
ATOM 1371 N N . PRO A 1 23 ? -6.738 -4.715 -3.951 1.00 0.00 23 PRO A N 3
ATOM 1372 C CA . PRO A 1 23 ? -5.817 -4.311 -5.027 1.00 0.00 23 PRO A CA 3
ATOM 1373 C C . PRO A 1 23 ? -4.499 -3.687 -4.550 1.00 0.00 23 PRO A C 3
ATOM 1374 O O . PRO A 1 23 ? -3.448 -3.998 -5.098 1.00 0.00 23 PRO A O 3
ATOM 1385 N N . ALA A 1 24 ? -4.562 -2.829 -3.521 1.00 0.00 24 ALA A N 3
ATOM 1386 C CA . ALA A 1 24 ? -3.387 -2.185 -2.920 1.00 0.00 24 ALA A CA 3
ATOM 1387 C C . ALA A 1 24 ? -2.833 -2.973 -1.713 1.00 0.00 24 ALA A C 3
ATOM 1388 O O . ALA A 1 24 ? -1.628 -3.000 -1.468 1.00 0.00 24 ALA A O 3
ATOM 1395 N N . GLN A 1 25 ? -3.681 -3.740 -1.004 1.00 0.00 25 GLN A N 3
ATOM 1396 C CA . GLN A 1 25 ? -3.263 -4.699 0.044 1.00 0.00 25 GLN A CA 3
ATOM 1397 C C . GLN A 1 25 ? -2.573 -5.962 -0.526 1.00 0.00 25 GLN A C 3
ATOM 1398 O O . GLN A 1 25 ? -2.733 -7.064 0.006 1.00 0.00 25 GLN A O 3
ATOM 1412 N N . TRP A 1 26 ? -1.776 -5.752 -1.578 1.00 0.00 26 TRP A N 3
ATOM 1413 C CA . TRP A 1 26 ? -0.954 -6.713 -2.312 1.00 0.00 26 TRP A CA 3
ATOM 1414 C C . TRP A 1 26 ? 0.441 -6.133 -2.678 1.00 0.00 26 TRP A C 3
ATOM 1415 O O . TRP A 1 26 ? 1.142 -6.666 -3.536 1.00 0.00 26 TRP A O 3
ATOM 1436 N N . SER A 1 27 ? 0.836 -5.017 -2.042 1.00 0.00 27 SER A N 3
ATOM 1437 C CA . SER A 1 27 ? 2.075 -4.289 -2.340 1.00 0.00 27 SER A CA 3
ATOM 1438 C C . SER A 1 27 ? 2.900 -4.070 -1.061 1.00 0.00 27 SER A C 3
ATOM 1439 O O . SER A 1 27 ? 3.858 -4.801 -0.808 1.00 0.00 27 SER A O 3
ATOM 1447 N N . CYS A 1 28 ? 2.513 -3.109 -0.207 1.00 0.00 28 CYS A N 3
ATOM 1448 C CA . CYS A 1 28 ? 3.301 -2.684 0.959 1.00 0.00 28 CYS A CA 3
ATOM 1449 C C . CYS A 1 28 ? 3.726 -3.855 1.865 1.00 0.00 28 CYS A C 3
ATOM 1450 O O . CYS A 1 28 ? 4.900 -4.014 2.206 1.00 0.00 28 CYS A O 3
ATOM 1457 N N . ARG A 1 29 ? 2.753 -4.723 2.156 1.00 0.00 29 ARG A N 3
ATOM 1458 C CA . ARG A 1 29 ? 2.871 -5.923 2.986 1.00 0.00 29 ARG A CA 3
ATOM 1459 C C . ARG A 1 29 ? 3.836 -6.998 2.450 1.00 0.00 29 ARG A C 3
ATOM 1460 O O . ARG A 1 29 ? 4.068 -7.975 3.158 1.00 0.00 29 ARG A O 3
ATOM 1481 N N . GLU A 1 30 ? 4.361 -6.858 1.221 1.00 0.00 30 GLU A N 3
ATOM 1482 C CA . GLU A 1 30 ? 5.135 -7.917 0.549 1.00 0.00 30 GLU A CA 3
ATOM 1483 C C . GLU A 1 30 ? 6.319 -7.422 -0.283 1.00 0.00 30 GLU A C 3
ATOM 1484 O O . GLU A 1 30 ? 7.405 -7.983 -0.137 1.00 0.00 30 GLU A O 3
ATOM 1496 N N . THR A 1 31 ? 6.177 -6.315 -1.023 1.00 0.00 31 THR A N 3
ATOM 1497 C CA . THR A 1 31 ? 7.275 -5.635 -1.741 1.00 0.00 31 THR A CA 3
ATOM 1498 C C . THR A 1 31 ? 8.416 -5.228 -0.796 1.00 0.00 31 THR A C 3
ATOM 1499 O O . THR A 1 31 ? 9.584 -5.268 -1.182 1.00 0.00 31 THR A O 3
ATOM 1510 N N . PHE A 1 32 ? 8.082 -4.867 0.452 1.00 0.00 32 PHE A N 3
ATOM 1511 C CA . PHE A 1 32 ? 9.053 -4.571 1.514 1.00 0.00 32 PHE A CA 3
ATOM 1512 C C . PHE A 1 32 ? 8.601 -5.020 2.918 1.00 0.00 32 PHE A C 3
ATOM 1513 O O . PHE A 1 32 ? 9.212 -4.637 3.910 1.00 0.00 32 PHE A O 3
ATOM 1530 N N . GLN A 1 33 ? 7.577 -5.886 2.999 1.00 0.00 33 GLN A N 3
ATOM 1531 C CA . GLN A 1 33 ? 7.087 -6.510 4.243 1.00 0.00 33 GLN A CA 3
ATOM 1532 C C . GLN A 1 33 ? 6.522 -5.510 5.284 1.00 0.00 33 GLN A C 3
ATOM 1533 O O . GLN A 1 33 ? 6.562 -5.786 6.482 1.00 0.00 33 GLN A O 3
ATOM 1547 N N . ALA A 1 34 ? 5.960 -4.388 4.807 1.00 0.00 34 ALA A N 3
ATOM 1548 C CA . ALA A 1 34 ? 5.445 -3.240 5.570 1.00 0.00 34 ALA A CA 3
ATOM 1549 C C . ALA A 1 34 ? 6.433 -2.638 6.593 1.00 0.00 34 ALA A C 3
ATOM 1550 O O . ALA A 1 34 ? 7.479 -2.138 6.125 1.00 0.00 34 ALA A O 3
ATOM 1558 N N . GLY A 1 1 ? 5.530 12.022 0.844 1.00 0.00 1 GLY A N 4
ATOM 1559 C CA . GLY A 1 1 ? 4.897 10.684 0.817 1.00 0.00 1 GLY A CA 4
ATOM 1560 C C . GLY A 1 1 ? 5.862 9.701 0.184 1.00 0.00 1 GLY A C 4
ATOM 1561 O O . GLY A 1 1 ? 7.060 9.876 0.374 1.00 0.00 1 GLY A O 4
ATOM 1567 N N . SER A 1 2 ? 5.356 8.736 -0.585 1.00 0.00 2 SER A N 4
ATOM 1568 C CA . SER A 1 2 ? 6.045 8.123 -1.739 1.00 0.00 2 SER A CA 4
ATOM 1569 C C . SER A 1 2 ? 7.513 7.627 -1.616 1.00 0.00 2 SER A C 4
ATOM 1570 O O . SER A 1 2 ? 8.167 7.430 -2.641 1.00 0.00 2 SER A O 4
ATOM 1578 N N . TYR A 1 3 ? 8.021 7.367 -0.402 1.00 0.00 3 TYR A N 4
ATOM 1579 C CA . TYR A 1 3 ? 9.352 6.806 -0.090 1.00 0.00 3 TYR A CA 4
ATOM 1580 C C . TYR A 1 3 ? 9.837 5.762 -1.115 1.00 0.00 3 TYR A C 4
ATOM 1581 O O . TYR A 1 3 ? 9.236 4.687 -1.235 1.00 0.00 3 TYR A O 4
ATOM 1599 N N . ASP A 1 4 ? 10.898 6.131 -1.853 1.00 0.00 4 ASP A N 4
ATOM 1600 C CA . ASP A 1 4 ? 11.497 5.446 -3.016 1.00 0.00 4 ASP A CA 4
ATOM 1601 C C . ASP A 1 4 ? 10.487 4.707 -3.919 1.00 0.00 4 ASP A C 4
ATOM 1602 O O . ASP A 1 4 ? 10.708 3.581 -4.353 1.00 0.00 4 ASP A O 4
ATOM 1611 N N . ALA A 1 5 ? 9.334 5.345 -4.158 1.00 0.00 5 ALA A N 4
ATOM 1612 C CA . ALA A 1 5 ? 8.183 4.824 -4.899 1.00 0.00 5 ALA A CA 4
ATOM 1613 C C . ALA A 1 5 ? 7.563 3.514 -4.359 1.00 0.00 5 ALA A C 4
ATOM 1614 O O . ALA A 1 5 ? 6.724 2.923 -5.037 1.00 0.00 5 ALA A O 4
ATOM 1621 N N . TYR A 1 6 ? 7.896 3.077 -3.136 1.00 0.00 6 TYR A N 4
ATOM 1622 C CA . TYR A 1 6 ? 7.277 1.898 -2.514 1.00 0.00 6 TYR A CA 4
ATOM 1623 C C . TYR A 1 6 ? 6.103 2.306 -1.619 1.00 0.00 6 TYR A C 4
ATOM 1624 O O . TYR A 1 6 ? 4.995 1.802 -1.792 1.00 0.00 6 TYR A O 4
ATOM 1642 N N . ARG A 1 7 ? 6.294 3.266 -0.699 1.00 0.00 7 ARG A N 4
ATOM 1643 C CA . ARG A 1 7 ? 5.208 3.656 0.220 1.00 0.00 7 ARG A CA 4
ATOM 1644 C C . ARG A 1 7 ? 4.130 4.545 -0.439 1.00 0.00 7 ARG A C 4
ATOM 1645 O O . ARG A 1 7 ? 3.114 4.828 0.191 1.00 0.00 7 ARG A O 4
ATOM 1666 N N . THR A 1 8 ? 4.336 4.917 -1.712 1.00 0.00 8 THR A N 4
ATOM 1667 C CA . THR A 1 8 ? 3.359 5.588 -2.594 1.00 0.00 8 THR A CA 4
ATOM 1668 C C . THR A 1 8 ? 2.094 4.740 -2.818 1.00 0.00 8 THR A C 4
ATOM 1669 O O . THR A 1 8 ? 0.996 5.274 -2.948 1.00 0.00 8 THR A O 4
ATOM 1680 N N . ASP A 1 9 ? 2.246 3.403 -2.790 1.00 0.00 9 ASP A N 4
ATOM 1681 C CA . ASP A 1 9 ? 1.145 2.440 -2.659 1.00 0.00 9 ASP A CA 4
ATOM 1682 C C . ASP A 1 9 ? 0.476 2.620 -1.294 1.00 0.00 9 ASP A C 4
ATOM 1683 O O . ASP A 1 9 ? -0.693 2.985 -1.193 1.00 0.00 9 ASP A O 4
ATOM 1692 N N . CYS A 1 10 ? 1.286 2.454 -0.245 1.00 0.00 10 CYS A N 4
ATOM 1693 C CA . CYS A 1 10 ? 0.914 2.362 1.166 1.00 0.00 10 CYS A CA 4
ATOM 1694 C C . CYS A 1 10 ? 0.202 3.585 1.781 1.00 0.00 10 CYS A C 4
ATOM 1695 O O . CYS A 1 10 ? 0.031 3.657 3.003 1.00 0.00 10 CYS A O 4
ATOM 1702 N N . GLU A 1 11 ? -0.157 4.597 0.985 1.00 0.00 11 GLU A N 4
ATOM 1703 C CA . GLU A 1 11 ? -0.973 5.755 1.395 1.00 0.00 11 GLU A CA 4
ATOM 1704 C C . GLU A 1 11 ? -2.445 5.603 0.984 1.00 0.00 11 GLU A C 4
ATOM 1705 O O . GLU A 1 11 ? -3.313 6.000 1.762 1.00 0.00 11 GLU A O 4
ATOM 1717 N N . GLU A 1 12 ? -2.761 4.842 -0.080 1.00 0.00 12 GLU A N 4
ATOM 1718 C CA . GLU A 1 12 ? -4.122 4.288 -0.275 1.00 0.00 12 GLU A CA 4
ATOM 1719 C C . GLU A 1 12 ? -4.497 3.357 0.878 1.00 0.00 12 GLU A C 4
ATOM 1720 O O . GLU A 1 12 ? -5.574 3.475 1.464 1.00 0.00 12 GLU A O 4
ATOM 1732 N N . LEU A 1 13 ? -3.552 2.502 1.278 1.00 0.00 13 LEU A N 4
ATOM 1733 C CA . LEU A 1 13 ? -3.666 1.550 2.392 1.00 0.00 13 LEU A CA 4
ATOM 1734 C C . LEU A 1 13 ? -3.805 2.239 3.773 1.00 0.00 13 LEU A C 4
ATOM 1735 O O . LEU A 1 13 ? -3.986 1.561 4.787 1.00 0.00 13 LEU A O 4
ATOM 1751 N N . SER A 1 14 ? -3.771 3.577 3.812 1.00 0.00 14 SER A N 4
ATOM 1752 C CA . SER A 1 14 ? -4.007 4.389 5.007 1.00 0.00 14 SER A CA 4
ATOM 1753 C C . SER A 1 14 ? -5.326 5.194 4.949 1.00 0.00 14 SER A C 4
ATOM 1754 O O . SER A 1 14 ? -5.729 5.770 5.959 1.00 0.00 14 SER A O 4
ATOM 1762 N N . GLY A 1 15 ? -6.053 5.190 3.817 1.00 0.00 15 GLY A N 4
ATOM 1763 C CA . GLY A 1 15 ? -7.314 5.938 3.682 1.00 0.00 15 GLY A CA 4
ATOM 1764 C C . GLY A 1 15 ? -8.274 5.398 2.620 1.00 0.00 15 GLY A C 4
ATOM 1765 O O . GLY A 1 15 ? -9.390 5.000 2.952 1.00 0.00 15 GLY A O 4
ATOM 1769 N N . ALA A 1 16 ? -7.832 5.305 1.360 1.00 0.00 16 ALA A N 4
ATOM 1770 C CA . ALA A 1 16 ? -8.626 4.730 0.263 1.00 0.00 16 ALA A CA 4
ATOM 1771 C C . ALA A 1 16 ? -8.951 3.230 0.450 1.00 0.00 16 ALA A C 4
ATOM 1772 O O . ALA A 1 16 ? -9.885 2.719 -0.174 1.00 0.00 16 ALA A O 4
ATOM 1779 N N . ARG A 1 17 ? -8.224 2.540 1.343 1.00 0.00 17 ARG A N 4
ATOM 1780 C CA . ARG A 1 17 ? -8.462 1.169 1.813 1.00 0.00 17 ARG A CA 4
ATOM 1781 C C . ARG A 1 17 ? -9.944 0.776 1.931 1.00 0.00 17 ARG A C 4
ATOM 1782 O O . ARG A 1 17 ? -10.314 -0.293 1.454 1.00 0.00 17 ARG A O 4
ATOM 1803 N N . THR A 1 18 ? -10.794 1.662 2.464 1.00 0.00 18 THR A N 4
ATOM 1804 C CA . THR A 1 18 ? -12.246 1.482 2.633 1.00 0.00 18 THR A CA 4
ATOM 1805 C C . THR A 1 18 ? -12.988 1.149 1.326 1.00 0.00 18 THR A C 4
ATOM 1806 O O . THR A 1 18 ? -14.068 0.564 1.359 1.00 0.00 18 THR A O 4
ATOM 1817 N N . PHE A 1 19 ? -12.384 1.473 0.176 1.00 0.00 19 PHE A N 4
ATOM 1818 C CA . PHE A 1 19 ? -12.906 1.236 -1.172 1.00 0.00 19 PHE A CA 4
ATOM 1819 C C . PHE A 1 19 ? -11.916 0.429 -2.036 1.00 0.00 19 PHE A C 4
ATOM 1820 O O . PHE A 1 19 ? -12.017 0.438 -3.262 1.00 0.00 19 PHE A O 4
ATOM 1837 N N . ARG A 1 20 ? -10.940 -0.235 -1.395 1.00 0.00 20 ARG A N 4
ATOM 1838 C CA . ARG A 1 20 ? -9.902 -1.063 -2.018 1.00 0.00 20 ARG A CA 4
ATOM 1839 C C . ARG A 1 20 ? -9.813 -2.417 -1.289 1.00 0.00 20 ARG A C 4
ATOM 1840 O O . ARG A 1 20 ? -10.264 -3.424 -1.823 1.00 0.00 20 ARG A O 4
ATOM 1861 N N . LEU A 1 21 ? -9.206 -2.434 -0.096 1.00 0.00 21 LEU A N 4
ATOM 1862 C CA . LEU A 1 21 ? -8.778 -3.557 0.760 1.00 0.00 21 LEU A CA 4
ATOM 1863 C C . LEU A 1 21 ? -8.230 -4.874 0.141 1.00 0.00 21 LEU A C 4
ATOM 1864 O O . LEU A 1 21 ? -7.763 -5.731 0.889 1.00 0.00 21 LEU A O 4
ATOM 1880 N N . ALA A 1 22 ? -8.181 -5.015 -1.189 1.00 0.00 22 ALA A N 4
ATOM 1881 C CA . ALA A 1 22 ? -7.504 -6.107 -1.901 1.00 0.00 22 ALA A CA 4
ATOM 1882 C C . ALA A 1 22 ? -6.738 -5.681 -3.183 1.00 0.00 22 ALA A C 4
ATOM 1883 O O . ALA A 1 22 ? -5.588 -6.100 -3.306 1.00 0.00 22 ALA A O 4
ATOM 1890 N N . PRO A 1 23 ? -7.255 -4.823 -4.100 1.00 0.00 23 PRO A N 4
ATOM 1891 C CA . PRO A 1 23 ? -6.515 -4.351 -5.285 1.00 0.00 23 PRO A CA 4
ATOM 1892 C C . PRO A 1 23 ? -5.222 -3.576 -4.990 1.00 0.00 23 PRO A C 4
ATOM 1893 O O . PRO A 1 23 ? -4.370 -3.468 -5.864 1.00 0.00 23 PRO A O 4
ATOM 1904 N N . ALA A 1 24 ? -5.084 -3.048 -3.768 1.00 0.00 24 ALA A N 4
ATOM 1905 C CA . ALA A 1 24 ? -3.919 -2.272 -3.320 1.00 0.00 24 ALA A CA 4
ATOM 1906 C C . ALA A 1 24 ? -3.226 -2.882 -2.081 1.00 0.00 24 ALA A C 4
ATOM 1907 O O . ALA A 1 24 ? -2.014 -2.749 -1.931 1.00 0.00 24 ALA A O 4
ATOM 1914 N N . GLN A 1 25 ? -3.933 -3.642 -1.225 1.00 0.00 25 GLN A N 4
ATOM 1915 C CA . GLN A 1 25 ? -3.317 -4.452 -0.153 1.00 0.00 25 GLN A CA 4
ATOM 1916 C C . GLN A 1 25 ? -2.594 -5.693 -0.716 1.00 0.00 25 GLN A C 4
ATOM 1917 O O . GLN A 1 25 ? -2.872 -6.830 -0.335 1.00 0.00 25 GLN A O 4
ATOM 1931 N N . TRP A 1 26 ? -1.655 -5.435 -1.627 1.00 0.00 26 TRP A N 4
ATOM 1932 C CA . TRP A 1 26 ? -0.889 -6.387 -2.436 1.00 0.00 26 TRP A CA 4
ATOM 1933 C C . TRP A 1 26 ? 0.555 -5.893 -2.721 1.00 0.00 26 TRP A C 4
ATOM 1934 O O . TRP A 1 26 ? 1.293 -6.528 -3.471 1.00 0.00 26 TRP A O 4
ATOM 1955 N N . SER A 1 27 ? 0.970 -4.760 -2.124 1.00 0.00 27 SER A N 4
ATOM 1956 C CA . SER A 1 27 ? 2.286 -4.154 -2.384 1.00 0.00 27 SER A CA 4
ATOM 1957 C C . SER A 1 27 ? 3.027 -3.784 -1.086 1.00 0.00 27 SER A C 4
ATOM 1958 O O . SER A 1 27 ? 3.960 -4.498 -0.727 1.00 0.00 27 SER A O 4
ATOM 1966 N N . CYS A 1 28 ? 2.608 -2.769 -0.314 1.00 0.00 28 CYS A N 4
ATOM 1967 C CA . CYS A 1 28 ? 3.301 -2.367 0.927 1.00 0.00 28 CYS A CA 4
ATOM 1968 C C . CYS A 1 28 ? 3.642 -3.541 1.872 1.00 0.00 28 CYS A C 4
ATOM 1969 O O . CYS A 1 28 ? 4.760 -3.662 2.372 1.00 0.00 28 CYS A O 4
ATOM 1976 N N . ARG A 1 29 ? 2.676 -4.452 2.027 1.00 0.00 29 ARG A N 4
ATOM 1977 C CA . ARG A 1 29 ? 2.750 -5.665 2.845 1.00 0.00 29 ARG A CA 4
ATOM 1978 C C . ARG A 1 29 ? 3.806 -6.706 2.410 1.00 0.00 29 ARG A C 4
ATOM 1979 O O . ARG A 1 29 ? 3.997 -7.680 3.135 1.00 0.00 29 ARG A O 4
ATOM 2000 N N . GLU A 1 30 ? 4.440 -6.549 1.235 1.00 0.00 30 GLU A N 4
ATOM 2001 C CA . GLU A 1 30 ? 5.265 -7.605 0.607 1.00 0.00 30 GLU A CA 4
ATOM 2002 C C . GLU A 1 30 ? 6.406 -7.111 -0.290 1.00 0.00 30 GLU A C 4
ATOM 2003 O O . GLU A 1 30 ? 7.473 -7.716 -0.269 1.00 0.00 30 GLU A O 4
ATOM 2015 N N . THR A 1 31 ? 6.263 -5.963 -0.962 1.00 0.00 31 THR A N 4
ATOM 2016 C CA . THR A 1 31 ? 7.367 -5.252 -1.636 1.00 0.00 31 THR A CA 4
ATOM 2017 C C . THR A 1 31 ? 8.483 -4.876 -0.646 1.00 0.00 31 THR A C 4
ATOM 2018 O O . THR A 1 31 ? 9.661 -4.897 -1.001 1.00 0.00 31 THR A O 4
ATOM 2029 N N . PHE A 1 32 ? 8.111 -4.556 0.601 1.00 0.00 32 PHE A N 4
ATOM 2030 C CA . PHE A 1 32 ? 9.042 -4.285 1.704 1.00 0.00 32 PHE A CA 4
ATOM 2031 C C . PHE A 1 32 ? 8.543 -4.786 3.076 1.00 0.00 32 PHE A C 4
ATOM 2032 O O . PHE A 1 32 ? 9.147 -4.467 4.094 1.00 0.00 32 PHE A O 4
ATOM 2049 N N . GLN A 1 33 ? 7.487 -5.619 3.105 1.00 0.00 33 GLN A N 4
ATOM 2050 C CA . GLN A 1 33 ? 6.967 -6.282 4.314 1.00 0.00 33 GLN A CA 4
ATOM 2051 C C . GLN A 1 33 ? 6.434 -5.315 5.398 1.00 0.00 33 GLN A C 4
ATOM 2052 O O . GLN A 1 33 ? 6.536 -5.615 6.586 1.00 0.00 33 GLN A O 4
ATOM 2066 N N . ALA A 1 34 ? 5.818 -4.202 4.966 1.00 0.00 34 ALA A N 4
ATOM 2067 C CA . ALA A 1 34 ? 5.248 -3.121 5.787 1.00 0.00 34 ALA A CA 4
ATOM 2068 C C . ALA A 1 34 ? 6.217 -2.512 6.825 1.00 0.00 34 ALA A C 4
ATOM 2069 O O . ALA A 1 34 ? 7.212 -1.909 6.368 1.00 0.00 34 ALA A O 4
ATOM 2077 N N . GLY A 1 1 ? 2.932 10.644 -0.976 1.00 0.00 1 GLY A N 5
ATOM 2078 C CA . GLY A 1 1 ? 3.841 10.426 0.172 1.00 0.00 1 GLY A CA 5
ATOM 2079 C C . GLY A 1 1 ? 5.123 9.782 -0.316 1.00 0.00 1 GLY A C 5
ATOM 2080 O O . GLY A 1 1 ? 6.164 10.422 -0.349 1.00 0.00 1 GLY A O 5
ATOM 2086 N N . SER A 1 2 ? 4.999 8.546 -0.800 1.00 0.00 2 SER A N 5
ATOM 2087 C CA . SER A 1 2 ? 5.786 8.060 -1.940 1.00 0.00 2 SER A CA 5
ATOM 2088 C C . SER A 1 2 ? 7.303 7.920 -1.707 1.00 0.00 2 SER A C 5
ATOM 2089 O O . SER A 1 2 ? 8.083 8.054 -2.647 1.00 0.00 2 SER A O 5
ATOM 2097 N N . TYR A 1 3 ? 7.710 7.623 -0.464 1.00 0.00 3 TYR A N 5
ATOM 2098 C CA . TYR A 1 3 ? 9.075 7.258 -0.048 1.00 0.00 3 TYR A CA 5
ATOM 2099 C C . TYR A 1 3 ? 9.751 6.300 -1.050 1.00 0.00 3 TYR A C 5
ATOM 2100 O O . TYR A 1 3 ? 9.381 5.125 -1.109 1.00 0.00 3 TYR A O 5
ATOM 2118 N N . ASP A 1 4 ? 10.685 6.834 -1.858 1.00 0.00 4 ASP A N 5
ATOM 2119 C CA . ASP A 1 4 ? 11.308 6.203 -3.041 1.00 0.00 4 ASP A CA 5
ATOM 2120 C C . ASP A 1 4 ? 10.333 5.329 -3.859 1.00 0.00 4 ASP A C 5
ATOM 2121 O O . ASP A 1 4 ? 10.604 4.178 -4.193 1.00 0.00 4 ASP A O 5
ATOM 2130 N N . ALA A 1 5 ? 9.119 5.852 -4.066 1.00 0.00 5 ALA A N 5
ATOM 2131 C CA . ALA A 1 5 ? 7.919 5.199 -4.602 1.00 0.00 5 ALA A CA 5
ATOM 2132 C C . ALA A 1 5 ? 7.363 3.979 -3.823 1.00 0.00 5 ALA A C 5
ATOM 2133 O O . ALA A 1 5 ? 6.147 3.716 -3.931 1.00 0.00 5 ALA A O 5
ATOM 2140 N N . TYR A 1 6 ? 8.162 3.278 -2.985 1.00 0.00 6 TYR A N 5
ATOM 2141 C CA . TYR A 1 6 ? 7.722 2.081 -2.254 1.00 0.00 6 TYR A CA 5
ATOM 2142 C C . TYR A 1 6 ? 6.427 2.294 -1.464 1.00 0.00 6 TYR A C 5
ATOM 2143 O O . TYR A 1 6 ? 5.466 1.548 -1.644 1.00 0.00 6 TYR A O 5
ATOM 2161 N N . ARG A 1 7 ? 6.366 3.327 -0.614 1.00 0.00 7 ARG A N 5
ATOM 2162 C CA . ARG A 1 7 ? 5.185 3.537 0.236 1.00 0.00 7 ARG A CA 5
ATOM 2163 C C . ARG A 1 7 ? 4.029 4.256 -0.488 1.00 0.00 7 ARG A C 5
ATOM 2164 O O . ARG A 1 7 ? 2.978 4.448 0.121 1.00 0.00 7 ARG A O 5
ATOM 2185 N N . THR A 1 8 ? 4.179 4.605 -1.779 1.00 0.00 8 THR A N 5
ATOM 2186 C CA . THR A 1 8 ? 3.094 5.222 -2.567 1.00 0.00 8 THR A CA 5
ATOM 2187 C C . THR A 1 8 ? 1.877 4.297 -2.723 1.00 0.00 8 THR A C 5
ATOM 2188 O O . THR A 1 8 ? 0.754 4.769 -2.877 1.00 0.00 8 THR A O 5
ATOM 2199 N N . ASP A 1 9 ? 2.111 2.981 -2.627 1.00 0.00 9 ASP A N 5
ATOM 2200 C CA . ASP A 1 9 ? 1.101 1.945 -2.399 1.00 0.00 9 ASP A CA 5
ATOM 2201 C C . ASP A 1 9 ? 0.507 2.092 -0.987 1.00 0.00 9 ASP A C 5
ATOM 2202 O O . ASP A 1 9 ? -0.676 2.392 -0.803 1.00 0.00 9 ASP A O 5
ATOM 2211 N N . CYS A 1 10 ? 1.394 1.988 0.016 1.00 0.00 10 CYS A N 5
ATOM 2212 C CA . CYS A 1 10 ? 1.115 1.987 1.459 1.00 0.00 10 CYS A CA 5
ATOM 2213 C C . CYS A 1 10 ? 0.480 3.261 2.055 1.00 0.00 10 CYS A C 5
ATOM 2214 O O . CYS A 1 10 ? 0.348 3.363 3.279 1.00 0.00 10 CYS A O 5
ATOM 2221 N N . GLU A 1 11 ? 0.099 4.250 1.236 1.00 0.00 11 GLU A N 5
ATOM 2222 C CA . GLU A 1 11 ? -0.725 5.405 1.639 1.00 0.00 11 GLU A CA 5
ATOM 2223 C C . GLU A 1 11 ? -2.185 5.291 1.189 1.00 0.00 11 GLU A C 5
ATOM 2224 O O . GLU A 1 11 ? -3.059 5.731 1.934 1.00 0.00 11 GLU A O 5
ATOM 2236 N N . GLU A 1 12 ? -2.493 4.554 0.111 1.00 0.00 12 GLU A N 5
ATOM 2237 C CA . GLU A 1 12 ? -3.870 4.086 -0.143 1.00 0.00 12 GLU A CA 5
ATOM 2238 C C . GLU A 1 12 ? -4.351 3.214 1.019 1.00 0.00 12 GLU A C 5
ATOM 2239 O O . GLU A 1 12 ? -5.435 3.435 1.562 1.00 0.00 12 GLU A O 5
ATOM 2251 N N . LEU A 1 13 ? -3.472 2.322 1.486 1.00 0.00 13 LEU A N 5
ATOM 2252 C CA . LEU A 1 13 ? -3.666 1.483 2.670 1.00 0.00 13 LEU A CA 5
ATOM 2253 C C . LEU A 1 13 ? -3.921 2.286 3.962 1.00 0.00 13 LEU A C 5
ATOM 2254 O O . LEU A 1 13 ? -4.394 1.716 4.948 1.00 0.00 13 LEU A O 5
ATOM 2270 N N . SER A 1 14 ? -3.649 3.599 3.970 1.00 0.00 14 SER A N 5
ATOM 2271 C CA . SER A 1 14 ? -3.868 4.499 5.104 1.00 0.00 14 SER A CA 5
ATOM 2272 C C . SER A 1 14 ? -5.206 5.271 5.013 1.00 0.00 14 SER A C 5
ATOM 2273 O O . SER A 1 14 ? -5.676 5.787 6.024 1.00 0.00 14 SER A O 5
ATOM 2281 N N . GLY A 1 15 ? -5.894 5.291 3.856 1.00 0.00 15 GLY A N 5
ATOM 2282 C CA . GLY A 1 15 ? -7.168 6.012 3.697 1.00 0.00 15 GLY A CA 5
ATOM 2283 C C . GLY A 1 15 ? -8.075 5.482 2.585 1.00 0.00 15 GLY A C 5
ATOM 2284 O O . GLY A 1 15 ? -9.191 5.048 2.869 1.00 0.00 15 GLY A O 5
ATOM 2288 N N . ALA A 1 16 ? -7.583 5.438 1.340 1.00 0.00 16 ALA A N 5
ATOM 2289 C CA . ALA A 1 16 ? -8.335 4.916 0.191 1.00 0.00 16 ALA A CA 5
ATOM 2290 C C . ALA A 1 16 ? -8.747 3.432 0.331 1.00 0.00 16 ALA A C 5
ATOM 2291 O O . ALA A 1 16 ? -9.694 2.995 -0.326 1.00 0.00 16 ALA A O 5
ATOM 2298 N N . ARG A 1 17 ? -8.094 2.683 1.235 1.00 0.00 17 ARG A N 5
ATOM 2299 C CA . ARG A 1 17 ? -8.461 1.337 1.691 1.00 0.00 17 ARG A CA 5
ATOM 2300 C C . ARG A 1 17 ? -9.974 1.074 1.757 1.00 0.00 17 ARG A C 5
ATOM 2301 O O . ARG A 1 17 ? -10.416 0.040 1.258 1.00 0.00 17 ARG A O 5
ATOM 2322 N N . THR A 1 18 ? -10.775 2.016 2.269 1.00 0.00 18 THR A N 5
ATOM 2323 C CA . THR A 1 18 ? -12.240 1.907 2.403 1.00 0.00 18 THR A CA 5
ATOM 2324 C C . THR A 1 18 ? -12.977 1.667 1.072 1.00 0.00 18 THR A C 5
ATOM 2325 O O . THR A 1 18 ? -14.098 1.167 1.078 1.00 0.00 18 THR A O 5
ATOM 2336 N N . PHE A 1 19 ? -12.331 1.961 -0.065 1.00 0.00 19 PHE A N 5
ATOM 2337 C CA . PHE A 1 19 ? -12.840 1.724 -1.419 1.00 0.00 19 PHE A CA 5
ATOM 2338 C C . PHE A 1 19 ? -11.893 0.839 -2.262 1.00 0.00 19 PHE A C 5
ATOM 2339 O O . PHE A 1 19 ? -11.975 0.826 -3.490 1.00 0.00 19 PHE A O 5
ATOM 2356 N N . ARG A 1 20 ? -10.981 0.117 -1.593 1.00 0.00 20 ARG A N 5
ATOM 2357 C CA . ARG A 1 20 ? -10.011 -0.803 -2.198 1.00 0.00 20 ARG A CA 5
ATOM 2358 C C . ARG A 1 20 ? -10.040 -2.161 -1.474 1.00 0.00 20 ARG A C 5
ATOM 2359 O O . ARG A 1 20 ? -10.414 -3.165 -2.071 1.00 0.00 20 ARG A O 5
ATOM 2380 N N . LEU A 1 21 ? -9.616 -2.176 -0.200 1.00 0.00 21 LEU A N 5
ATOM 2381 C CA . LEU A 1 21 ? -9.339 -3.285 0.736 1.00 0.00 21 LEU A CA 5
ATOM 2382 C C . LEU A 1 21 ? -8.754 -4.637 0.233 1.00 0.00 21 LEU A C 5
ATOM 2383 O O . LEU A 1 21 ? -8.366 -5.454 1.070 1.00 0.00 21 LEU A O 5
ATOM 2399 N N . ALA A 1 22 ? -8.585 -4.857 -1.075 1.00 0.00 22 ALA A N 5
ATOM 2400 C CA . ALA A 1 22 ? -7.866 -6.001 -1.645 1.00 0.00 22 ALA A CA 5
ATOM 2401 C C . ALA A 1 22 ? -6.903 -5.634 -2.804 1.00 0.00 22 ALA A C 5
ATOM 2402 O O . ALA A 1 22 ? -5.727 -5.975 -2.671 1.00 0.00 22 ALA A O 5
ATOM 2409 N N . PRO A 1 23 ? -7.298 -4.925 -3.895 1.00 0.00 23 PRO A N 5
ATOM 2410 C CA . PRO A 1 23 ? -6.405 -4.648 -5.031 1.00 0.00 23 PRO A CA 5
ATOM 2411 C C . PRO A 1 23 ? -5.133 -3.873 -4.661 1.00 0.00 23 PRO A C 5
ATOM 2412 O O . PRO A 1 23 ? -4.065 -4.158 -5.193 1.00 0.00 23 PRO A O 5
ATOM 2423 N N . ALA A 1 24 ? -5.254 -2.904 -3.744 1.00 0.00 24 ALA A N 5
ATOM 2424 C CA . ALA A 1 24 ? -4.129 -2.070 -3.311 1.00 0.00 24 ALA A CA 5
ATOM 2425 C C . ALA A 1 24 ? -3.227 -2.750 -2.266 1.00 0.00 24 ALA A C 5
ATOM 2426 O O . ALA A 1 24 ? -2.024 -2.517 -2.257 1.00 0.00 24 ALA A O 5
ATOM 2433 N N . GLN A 1 25 ? -3.755 -3.621 -1.391 1.00 0.00 25 GLN A N 5
ATOM 2434 C CA . GLN A 1 25 ? -2.967 -4.236 -0.307 1.00 0.00 25 GLN A CA 5
ATOM 2435 C C . GLN A 1 25 ? -2.076 -5.397 -0.788 1.00 0.00 25 GLN A C 5
ATOM 2436 O O . GLN A 1 25 ? -2.012 -6.445 -0.157 1.00 0.00 25 GLN A O 5
ATOM 2450 N N . TRP A 1 26 ? -1.392 -5.206 -1.915 1.00 0.00 26 TRP A N 5
ATOM 2451 C CA . TRP A 1 26 ? -0.656 -6.239 -2.659 1.00 0.00 26 TRP A CA 5
ATOM 2452 C C . TRP A 1 26 ? 0.795 -5.833 -2.992 1.00 0.00 26 TRP A C 5
ATOM 2453 O O . TRP A 1 26 ? 1.477 -6.514 -3.756 1.00 0.00 26 TRP A O 5
ATOM 2474 N N . SER A 1 27 ? 1.277 -4.724 -2.410 1.00 0.00 27 SER A N 5
ATOM 2475 C CA . SER A 1 27 ? 2.679 -4.312 -2.515 1.00 0.00 27 SER A CA 5
ATOM 2476 C C . SER A 1 27 ? 3.297 -4.012 -1.143 1.00 0.00 27 SER A C 5
ATOM 2477 O O . SER A 1 27 ? 4.234 -4.716 -0.759 1.00 0.00 27 SER A O 5
ATOM 2485 N N . CYS A 1 28 ? 2.788 -3.054 -0.351 1.00 0.00 28 CYS A N 5
ATOM 2486 C CA . CYS A 1 28 ? 3.449 -2.660 0.903 1.00 0.00 28 CYS A CA 5
ATOM 2487 C C . CYS A 1 28 ? 3.809 -3.836 1.829 1.00 0.00 28 CYS A C 5
ATOM 2488 O O . CYS A 1 28 ? 4.947 -3.962 2.285 1.00 0.00 28 CYS A O 5
ATOM 2495 N N . ARG A 1 29 ? 2.838 -4.734 2.038 1.00 0.00 29 ARG A N 5
ATOM 2496 C CA . ARG A 1 29 ? 2.944 -5.915 2.901 1.00 0.00 29 ARG A CA 5
ATOM 2497 C C . ARG A 1 29 ? 3.915 -7.017 2.414 1.00 0.00 29 ARG A C 5
ATOM 2498 O O . ARG A 1 29 ? 4.044 -8.030 3.103 1.00 0.00 29 ARG A O 5
ATOM 2519 N N . GLU A 1 30 ? 4.556 -6.862 1.244 1.00 0.00 30 GLU A N 5
ATOM 2520 C CA . GLU A 1 30 ? 5.319 -7.943 0.586 1.00 0.00 30 GLU A CA 5
ATOM 2521 C C . GLU A 1 30 ? 6.492 -7.497 -0.293 1.00 0.00 30 GLU A C 5
ATOM 2522 O O . GLU A 1 30 ? 7.546 -8.121 -0.235 1.00 0.00 30 GLU A O 5
ATOM 2534 N N . THR A 1 31 ? 6.386 -6.371 -1.008 1.00 0.00 31 THR A N 5
ATOM 2535 C CA . THR A 1 31 ? 7.515 -5.712 -1.692 1.00 0.00 31 THR A CA 5
ATOM 2536 C C . THR A 1 31 ? 8.593 -5.250 -0.699 1.00 0.00 31 THR A C 5
ATOM 2537 O O . THR A 1 31 ? 9.779 -5.265 -1.021 1.00 0.00 31 THR A O 5
ATOM 2548 N N . PHE A 1 32 ? 8.183 -4.860 0.520 1.00 0.00 32 PHE A N 5
ATOM 2549 C CA . PHE A 1 32 ? 9.092 -4.527 1.628 1.00 0.00 32 PHE A CA 5
ATOM 2550 C C . PHE A 1 32 ? 8.584 -4.958 3.020 1.00 0.00 32 PHE A C 5
ATOM 2551 O O . PHE A 1 32 ? 9.195 -4.605 4.024 1.00 0.00 32 PHE A O 5
ATOM 2568 N N . GLN A 1 33 ? 7.521 -5.776 3.092 1.00 0.00 33 GLN A N 5
ATOM 2569 C CA . GLN A 1 33 ? 6.993 -6.378 4.333 1.00 0.00 33 GLN A CA 5
ATOM 2570 C C . GLN A 1 33 ? 6.489 -5.354 5.381 1.00 0.00 33 GLN A C 5
ATOM 2571 O O . GLN A 1 33 ? 6.560 -5.613 6.582 1.00 0.00 33 GLN A O 5
ATOM 2585 N N . ALA A 1 34 ? 5.920 -4.238 4.903 1.00 0.00 34 ALA A N 5
ATOM 2586 C CA . ALA A 1 34 ? 5.366 -3.111 5.666 1.00 0.00 34 ALA A CA 5
ATOM 2587 C C . ALA A 1 34 ? 6.326 -2.501 6.711 1.00 0.00 34 ALA A C 5
ATOM 2588 O O . ALA A 1 34 ? 7.372 -1.981 6.260 1.00 0.00 34 ALA A O 5
ATOM 2596 N N . GLY A 1 1 ? 4.289 11.637 1.083 1.00 0.00 1 GLY A N 6
ATOM 2597 C CA . GLY A 1 1 ? 4.053 10.266 0.594 1.00 0.00 1 GLY A CA 6
ATOM 2598 C C . GLY A 1 1 ? 5.287 9.691 -0.079 1.00 0.00 1 GLY A C 6
ATOM 2599 O O . GLY A 1 1 ? 6.380 10.216 0.102 1.00 0.00 1 GLY A O 6
ATOM 2605 N N . SER A 1 2 ? 5.084 8.634 -0.859 1.00 0.00 2 SER A N 6
ATOM 2606 C CA . SER A 1 2 ? 5.971 8.126 -1.914 1.00 0.00 2 SER A CA 6
ATOM 2607 C C . SER A 1 2 ? 7.437 7.819 -1.549 1.00 0.00 2 SER A C 6
ATOM 2608 O O . SER A 1 2 ? 8.291 7.860 -2.433 1.00 0.00 2 SER A O 6
ATOM 2616 N N . TYR A 1 3 ? 7.722 7.453 -0.286 1.00 0.00 3 TYR A N 6
ATOM 2617 C CA . TYR A 1 3 ? 9.016 6.926 0.200 1.00 0.00 3 TYR A CA 6
ATOM 2618 C C . TYR A 1 3 ? 9.682 5.989 -0.828 1.00 0.00 3 TYR A C 6
ATOM 2619 O O . TYR A 1 3 ? 9.230 4.855 -0.990 1.00 0.00 3 TYR A O 6
ATOM 2637 N N . ASP A 1 4 ? 10.684 6.508 -1.555 1.00 0.00 4 ASP A N 6
ATOM 2638 C CA . ASP A 1 4 ? 11.332 5.930 -2.748 1.00 0.00 4 ASP A CA 6
ATOM 2639 C C . ASP A 1 4 ? 10.411 5.063 -3.637 1.00 0.00 4 ASP A C 6
ATOM 2640 O O . ASP A 1 4 ? 10.748 3.952 -4.030 1.00 0.00 4 ASP A O 6
ATOM 2649 N N . ALA A 1 5 ? 9.194 5.558 -3.888 1.00 0.00 5 ALA A N 6
ATOM 2650 C CA . ALA A 1 5 ? 8.103 4.872 -4.598 1.00 0.00 5 ALA A CA 6
ATOM 2651 C C . ALA A 1 5 ? 7.605 3.536 -3.987 1.00 0.00 5 ALA A C 6
ATOM 2652 O O . ALA A 1 5 ? 6.741 2.892 -4.577 1.00 0.00 5 ALA A O 6
ATOM 2659 N N . TYR A 1 6 ? 8.068 3.134 -2.796 1.00 0.00 6 TYR A N 6
ATOM 2660 C CA . TYR A 1 6 ? 7.584 1.947 -2.081 1.00 0.00 6 TYR A CA 6
ATOM 2661 C C . TYR A 1 6 ? 6.272 2.221 -1.333 1.00 0.00 6 TYR A C 6
ATOM 2662 O O . TYR A 1 6 ? 5.279 1.529 -1.556 1.00 0.00 6 TYR A O 6
ATOM 2680 N N . ARG A 1 7 ? 6.227 3.253 -0.476 1.00 0.00 7 ARG A N 6
ATOM 2681 C CA . ARG A 1 7 ? 5.005 3.557 0.296 1.00 0.00 7 ARG A CA 6
ATOM 2682 C C . ARG A 1 7 ? 3.969 4.363 -0.514 1.00 0.00 7 ARG A C 6
ATOM 2683 O O . ARG A 1 7 ? 2.866 4.601 -0.025 1.00 0.00 7 ARG A O 6
ATOM 2704 N N . THR A 1 8 ? 4.287 4.720 -1.770 1.00 0.00 8 THR A N 6
ATOM 2705 C CA . THR A 1 8 ? 3.383 5.443 -2.686 1.00 0.00 8 THR A CA 6
ATOM 2706 C C . THR A 1 8 ? 2.045 4.732 -2.940 1.00 0.00 8 THR A C 6
ATOM 2707 O O . THR A 1 8 ? 1.055 5.394 -3.232 1.00 0.00 8 THR A O 6
ATOM 2718 N N . ASP A 1 9 ? 2.031 3.397 -2.827 1.00 0.00 9 ASP A N 6
ATOM 2719 C CA . ASP A 1 9 ? 0.828 2.565 -2.742 1.00 0.00 9 ASP A CA 6
ATOM 2720 C C . ASP A 1 9 ? 0.272 2.571 -1.310 1.00 0.00 9 ASP A C 6
ATOM 2721 O O . ASP A 1 9 ? -0.885 2.908 -1.076 1.00 0.00 9 ASP A O 6
ATOM 2730 N N . CYS A 1 10 ? 1.143 2.299 -0.334 1.00 0.00 10 CYS A N 6
ATOM 2731 C CA . CYS A 1 10 ? 0.834 2.160 1.089 1.00 0.00 10 CYS A CA 6
ATOM 2732 C C . CYS A 1 10 ? 0.168 3.376 1.772 1.00 0.00 10 CYS A C 6
ATOM 2733 O O . CYS A 1 10 ? -0.230 3.280 2.934 1.00 0.00 10 CYS A O 6
ATOM 2740 N N . GLU A 1 11 ? 0.087 4.549 1.131 1.00 0.00 11 GLU A N 6
ATOM 2741 C CA . GLU A 1 11 ? -0.756 5.664 1.611 1.00 0.00 11 GLU A CA 6
ATOM 2742 C C . GLU A 1 11 ? -2.233 5.540 1.213 1.00 0.00 11 GLU A C 6
ATOM 2743 O O . GLU A 1 11 ? -3.086 5.968 1.991 1.00 0.00 11 GLU A O 6
ATOM 2755 N N . GLU A 1 12 ? -2.579 4.805 0.139 1.00 0.00 12 GLU A N 6
ATOM 2756 C CA . GLU A 1 12 ? -3.973 4.367 -0.108 1.00 0.00 12 GLU A CA 6
ATOM 2757 C C . GLU A 1 12 ? -4.481 3.485 1.029 1.00 0.00 12 GLU A C 6
ATOM 2758 O O . GLU A 1 12 ? -5.588 3.685 1.533 1.00 0.00 12 GLU A O 6
ATOM 2770 N N . LEU A 1 13 ? -3.617 2.590 1.514 1.00 0.00 13 LEU A N 6
ATOM 2771 C CA . LEU A 1 13 ? -3.844 1.716 2.672 1.00 0.00 13 LEU A CA 6
ATOM 2772 C C . LEU A 1 13 ? -4.055 2.503 3.990 1.00 0.00 13 LEU A C 6
ATOM 2773 O O . LEU A 1 13 ? -4.447 1.916 5.001 1.00 0.00 13 LEU A O 6
ATOM 2789 N N . SER A 1 14 ? -3.869 3.830 3.970 1.00 0.00 14 SER A N 6
ATOM 2790 C CA . SER A 1 14 ? -4.151 4.733 5.083 1.00 0.00 14 SER A CA 6
ATOM 2791 C C . SER A 1 14 ? -5.449 5.560 4.900 1.00 0.00 14 SER A C 6
ATOM 2792 O O . SER A 1 14 ? -5.889 6.210 5.847 1.00 0.00 14 SER A O 6
ATOM 2800 N N . GLY A 1 15 ? -6.119 5.501 3.733 1.00 0.00 15 GLY A N 6
ATOM 2801 C CA . GLY A 1 15 ? -7.333 6.298 3.478 1.00 0.00 15 GLY A CA 6
ATOM 2802 C C . GLY A 1 15 ? -8.249 5.776 2.364 1.00 0.00 15 GLY A C 6
ATOM 2803 O O . GLY A 1 15 ? -9.407 5.457 2.633 1.00 0.00 15 GLY A O 6
ATOM 2807 N N . ALA A 1 16 ? -7.734 5.609 1.140 1.00 0.00 16 ALA A N 6
ATOM 2808 C CA . ALA A 1 16 ? -8.491 5.030 0.019 1.00 0.00 16 ALA A CA 6
ATOM 2809 C C . ALA A 1 16 ? -8.872 3.546 0.225 1.00 0.00 16 ALA A C 6
ATOM 2810 O O . ALA A 1 16 ? -9.750 3.035 -0.471 1.00 0.00 16 ALA A O 6
ATOM 2817 N N . ARG A 1 17 ? -8.258 2.876 1.211 1.00 0.00 17 ARG A N 6
ATOM 2818 C CA . ARG A 1 17 ? -8.574 1.533 1.715 1.00 0.00 17 ARG A CA 6
ATOM 2819 C C . ARG A 1 17 ? -10.068 1.164 1.687 1.00 0.00 17 ARG A C 6
ATOM 2820 O O . ARG A 1 17 ? -10.403 0.070 1.237 1.00 0.00 17 ARG A O 6
ATOM 2841 N N . THR A 1 18 ? -10.961 2.088 2.067 1.00 0.00 18 THR A N 6
ATOM 2842 C CA . THR A 1 18 ? -12.424 1.923 2.085 1.00 0.00 18 THR A CA 6
ATOM 2843 C C . THR A 1 18 ? -13.027 1.548 0.718 1.00 0.00 18 THR A C 6
ATOM 2844 O O . THR A 1 18 ? -14.113 0.978 0.660 1.00 0.00 18 THR A O 6
ATOM 2855 N N . PHE A 1 19 ? -12.298 1.811 -0.374 1.00 0.00 19 PHE A N 6
ATOM 2856 C CA . PHE A 1 19 ? -12.659 1.478 -1.754 1.00 0.00 19 PHE A CA 6
ATOM 2857 C C . PHE A 1 19 ? -11.579 0.611 -2.433 1.00 0.00 19 PHE A C 6
ATOM 2858 O O . PHE A 1 19 ? -11.547 0.514 -3.659 1.00 0.00 19 PHE A O 6
ATOM 2875 N N . ARG A 1 20 ? -10.682 0.002 -1.642 1.00 0.00 20 ARG A N 6
ATOM 2876 C CA . ARG A 1 20 ? -9.612 -0.895 -2.089 1.00 0.00 20 ARG A CA 6
ATOM 2877 C C . ARG A 1 20 ? -9.673 -2.202 -1.278 1.00 0.00 20 ARG A C 6
ATOM 2878 O O . ARG A 1 20 ? -10.166 -3.203 -1.784 1.00 0.00 20 ARG A O 6
ATOM 2899 N N . LEU A 1 21 ? -9.164 -2.189 -0.038 1.00 0.00 21 LEU A N 6
ATOM 2900 C CA . LEU A 1 21 ? -8.919 -3.283 0.920 1.00 0.00 21 LEU A CA 6
ATOM 2901 C C . LEU A 1 21 ? -8.409 -4.666 0.424 1.00 0.00 21 LEU A C 6
ATOM 2902 O O . LEU A 1 21 ? -8.033 -5.483 1.261 1.00 0.00 21 LEU A O 6
ATOM 2918 N N . ALA A 1 22 ? -8.296 -4.906 -0.889 1.00 0.00 22 ALA A N 6
ATOM 2919 C CA . ALA A 1 22 ? -7.648 -6.075 -1.494 1.00 0.00 22 ALA A CA 6
ATOM 2920 C C . ALA A 1 22 ? -6.707 -5.734 -2.679 1.00 0.00 22 ALA A C 6
ATOM 2921 O O . ALA A 1 22 ? -5.552 -6.152 -2.607 1.00 0.00 22 ALA A O 6
ATOM 2928 N N . PRO A 1 23 ? -7.087 -4.943 -3.716 1.00 0.00 23 PRO A N 6
ATOM 2929 C CA . PRO A 1 23 ? -6.219 -4.644 -4.870 1.00 0.00 23 PRO A CA 6
ATOM 2930 C C . PRO A 1 23 ? -4.868 -3.999 -4.535 1.00 0.00 23 PRO A C 6
ATOM 2931 O O . PRO A 1 23 ? -3.898 -4.230 -5.246 1.00 0.00 23 PRO A O 6
ATOM 2942 N N . ALA A 1 24 ? -4.815 -3.213 -3.450 1.00 0.00 24 ALA A N 6
ATOM 2943 C CA . ALA A 1 24 ? -3.598 -2.548 -2.964 1.00 0.00 24 ALA A CA 6
ATOM 2944 C C . ALA A 1 24 ? -3.040 -3.192 -1.675 1.00 0.00 24 ALA A C 6
ATOM 2945 O O . ALA A 1 24 ? -1.856 -3.065 -1.363 1.00 0.00 24 ALA A O 6
ATOM 2952 N N . GLN A 1 25 ? -3.841 -4.013 -0.977 1.00 0.00 25 GLN A N 6
ATOM 2953 C CA . GLN A 1 25 ? -3.394 -4.920 0.100 1.00 0.00 25 GLN A CA 6
ATOM 2954 C C . GLN A 1 25 ? -2.607 -6.130 -0.456 1.00 0.00 25 GLN A C 6
ATOM 2955 O O . GLN A 1 25 ? -2.789 -7.270 -0.033 1.00 0.00 25 GLN A O 6
ATOM 2969 N N . TRP A 1 26 ? -1.729 -5.848 -1.422 1.00 0.00 26 TRP A N 6
ATOM 2970 C CA . TRP A 1 26 ? -0.857 -6.790 -2.119 1.00 0.00 26 TRP A CA 6
ATOM 2971 C C . TRP A 1 26 ? 0.483 -6.132 -2.536 1.00 0.00 26 TRP A C 6
ATOM 2972 O O . TRP A 1 26 ? 1.169 -6.594 -3.445 1.00 0.00 26 TRP A O 6
ATOM 2993 N N . SER A 1 27 ? 0.836 -5.016 -1.881 1.00 0.00 27 SER A N 6
ATOM 2994 C CA . SER A 1 27 ? 1.998 -4.192 -2.223 1.00 0.00 27 SER A CA 6
ATOM 2995 C C . SER A 1 27 ? 2.850 -3.908 -0.977 1.00 0.00 27 SER A C 6
ATOM 2996 O O . SER A 1 27 ? 3.855 -4.576 -0.754 1.00 0.00 27 SER A O 6
ATOM 3004 N N . CYS A 1 28 ? 2.437 -2.968 -0.113 1.00 0.00 28 CYS A N 6
ATOM 3005 C CA . CYS A 1 28 ? 3.219 -2.504 1.043 1.00 0.00 28 CYS A CA 6
ATOM 3006 C C . CYS A 1 28 ? 3.773 -3.651 1.913 1.00 0.00 28 CYS A C 6
ATOM 3007 O O . CYS A 1 28 ? 4.962 -3.711 2.233 1.00 0.00 28 CYS A O 6
ATOM 3014 N N . ARG A 1 29 ? 2.891 -4.610 2.202 1.00 0.00 29 ARG A N 6
ATOM 3015 C CA . ARG A 1 29 ? 3.131 -5.812 2.996 1.00 0.00 29 ARG A CA 6
ATOM 3016 C C . ARG A 1 29 ? 4.081 -6.856 2.366 1.00 0.00 29 ARG A C 6
ATOM 3017 O O . ARG A 1 29 ? 4.328 -7.878 3.004 1.00 0.00 29 ARG A O 6
ATOM 3038 N N . GLU A 1 30 ? 4.597 -6.630 1.143 1.00 0.00 30 GLU A N 6
ATOM 3039 C CA . GLU A 1 30 ? 5.421 -7.616 0.409 1.00 0.00 30 GLU A CA 6
ATOM 3040 C C . GLU A 1 30 ? 6.470 -7.027 -0.542 1.00 0.00 30 GLU A C 6
ATOM 3041 O O . GLU A 1 30 ? 7.599 -7.508 -0.535 1.00 0.00 30 GLU A O 6
ATOM 3053 N N . THR A 1 31 ? 6.186 -5.921 -1.239 1.00 0.00 31 THR A N 6
ATOM 3054 C CA . THR A 1 31 ? 7.166 -5.159 -2.041 1.00 0.00 31 THR A CA 6
ATOM 3055 C C . THR A 1 31 ? 8.337 -4.636 -1.188 1.00 0.00 31 THR A C 6
ATOM 3056 O O . THR A 1 31 ? 9.447 -4.473 -1.692 1.00 0.00 31 THR A O 6
ATOM 3067 N N . PHE A 1 32 ? 8.102 -4.419 0.114 1.00 0.00 32 PHE A N 6
ATOM 3068 C CA . PHE A 1 32 ? 9.147 -4.214 1.126 1.00 0.00 32 PHE A CA 6
ATOM 3069 C C . PHE A 1 32 ? 8.857 -4.915 2.470 1.00 0.00 32 PHE A C 6
ATOM 3070 O O . PHE A 1 32 ? 9.556 -4.669 3.448 1.00 0.00 32 PHE A O 6
ATOM 3087 N N . GLN A 1 33 ? 7.878 -5.836 2.505 1.00 0.00 33 GLN A N 6
ATOM 3088 C CA . GLN A 1 33 ? 7.516 -6.664 3.671 1.00 0.00 33 GLN A CA 6
ATOM 3089 C C . GLN A 1 33 ? 6.947 -5.879 4.878 1.00 0.00 33 GLN A C 6
ATOM 3090 O O . GLN A 1 33 ? 7.060 -6.351 6.009 1.00 0.00 33 GLN A O 6
ATOM 3104 N N . ALA A 1 34 ? 6.300 -4.730 4.613 1.00 0.00 34 ALA A N 6
ATOM 3105 C CA . ALA A 1 34 ? 5.704 -3.773 5.566 1.00 0.00 34 ALA A CA 6
ATOM 3106 C C . ALA A 1 34 ? 6.705 -2.818 6.245 1.00 0.00 34 ALA A C 6
ATOM 3107 O O . ALA A 1 34 ? 7.924 -3.092 6.218 1.00 0.00 34 ALA A O 6
ATOM 3115 N N . GLY A 1 1 ? 2.919 10.624 -1.110 1.00 0.00 1 GLY A N 7
ATOM 3116 C CA . GLY A 1 1 ? 3.829 10.541 0.057 1.00 0.00 1 GLY A CA 7
ATOM 3117 C C . GLY A 1 1 ? 5.104 9.802 -0.306 1.00 0.00 1 GLY A C 7
ATOM 3118 O O . GLY A 1 1 ? 6.181 10.377 -0.227 1.00 0.00 1 GLY A O 7
ATOM 3124 N N . SER A 1 2 ? 4.974 8.567 -0.789 1.00 0.00 2 SER A N 7
ATOM 3125 C CA . SER A 1 2 ? 5.869 8.029 -1.825 1.00 0.00 2 SER A CA 7
ATOM 3126 C C . SER A 1 2 ? 7.342 7.815 -1.424 1.00 0.00 2 SER A C 7
ATOM 3127 O O . SER A 1 2 ? 8.212 7.794 -2.296 1.00 0.00 2 SER A O 7
ATOM 3135 N N . TYR A 1 3 ? 7.617 7.616 -0.125 1.00 0.00 3 TYR A N 7
ATOM 3136 C CA . TYR A 1 3 ? 8.914 7.199 0.433 1.00 0.00 3 TYR A CA 7
ATOM 3137 C C . TYR A 1 3 ? 9.611 6.147 -0.447 1.00 0.00 3 TYR A C 7
ATOM 3138 O O . TYR A 1 3 ? 9.129 5.014 -0.533 1.00 0.00 3 TYR A O 7
ATOM 3156 N N . ASP A 1 4 ? 10.698 6.566 -1.118 1.00 0.00 4 ASP A N 7
ATOM 3157 C CA . ASP A 1 4 ? 11.455 5.838 -2.153 1.00 0.00 4 ASP A CA 7
ATOM 3158 C C . ASP A 1 4 ? 10.576 4.969 -3.076 1.00 0.00 4 ASP A C 7
ATOM 3159 O O . ASP A 1 4 ? 10.843 3.793 -3.309 1.00 0.00 4 ASP A O 7
ATOM 3168 N N . ALA A 1 5 ? 9.444 5.539 -3.507 1.00 0.00 5 ALA A N 7
ATOM 3169 C CA . ALA A 1 5 ? 8.302 4.902 -4.177 1.00 0.00 5 ALA A CA 7
ATOM 3170 C C . ALA A 1 5 ? 7.621 3.739 -3.415 1.00 0.00 5 ALA A C 7
ATOM 3171 O O . ALA A 1 5 ? 6.413 3.561 -3.558 1.00 0.00 5 ALA A O 7
ATOM 3178 N N . TYR A 1 6 ? 8.321 2.999 -2.550 1.00 0.00 6 TYR A N 7
ATOM 3179 C CA . TYR A 1 6 ? 7.817 1.855 -1.784 1.00 0.00 6 TYR A CA 7
ATOM 3180 C C . TYR A 1 6 ? 6.471 2.094 -1.092 1.00 0.00 6 TYR A C 7
ATOM 3181 O O . TYR A 1 6 ? 5.557 1.285 -1.250 1.00 0.00 6 TYR A O 7
ATOM 3199 N N . ARG A 1 7 ? 6.307 3.211 -0.366 1.00 0.00 7 ARG A N 7
ATOM 3200 C CA . ARG A 1 7 ? 5.038 3.478 0.328 1.00 0.00 7 ARG A CA 7
ATOM 3201 C C . ARG A 1 7 ? 3.989 4.178 -0.558 1.00 0.00 7 ARG A C 7
ATOM 3202 O O . ARG A 1 7 ? 2.876 4.408 -0.085 1.00 0.00 7 ARG A O 7
ATOM 3223 N N . THR A 1 8 ? 4.291 4.481 -1.833 1.00 0.00 8 THR A N 7
ATOM 3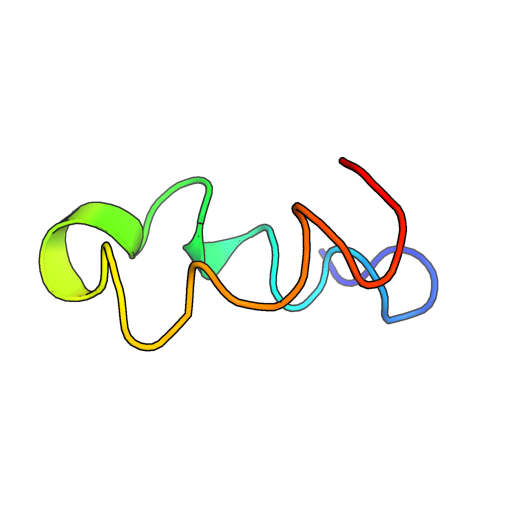224 C CA . THR A 1 8 ? 3.3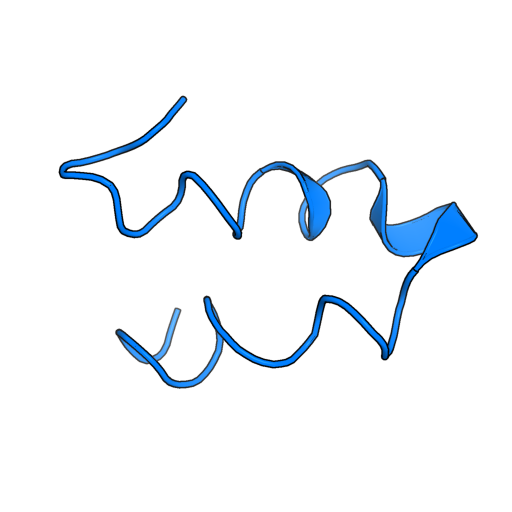98 5.278 -2.699 1.00 0.00 8 THR A CA 7
ATOM 3225 C C . THR A 1 8 ? 2.034 4.642 -2.987 1.00 0.00 8 THR A C 7
ATOM 3226 O O . THR A 1 8 ? 1.123 5.355 -3.405 1.00 0.00 8 THR A O 7
ATOM 3237 N N . ASP A 1 9 ? 1.908 3.327 -2.765 1.00 0.00 9 ASP A N 7
ATOM 3238 C CA . ASP A 1 9 ? 0.639 2.595 -2.736 1.00 0.00 9 ASP A CA 7
ATOM 3239 C C . ASP A 1 9 ? 0.144 2.417 -1.293 1.00 0.00 9 ASP A C 7
ATOM 3240 O O . ASP A 1 9 ? -1.012 2.692 -0.995 1.00 0.00 9 ASP A O 7
ATOM 3249 N N . CYS A 1 10 ? 1.050 2.099 -0.362 1.00 0.00 10 CYS A N 7
ATOM 3250 C CA . CYS A 1 10 ? 0.794 1.980 1.081 1.00 0.00 10 CYS A CA 7
ATOM 3251 C C . CYS A 1 10 ? 0.197 3.233 1.766 1.00 0.00 10 CYS A C 7
ATOM 3252 O O . CYS A 1 10 ? -0.194 3.180 2.932 1.00 0.00 10 CYS A O 7
ATOM 3259 N N . GLU A 1 11 ? 0.159 4.397 1.105 1.00 0.00 11 GLU A N 7
ATOM 3260 C CA . GLU A 1 11 ? -0.650 5.552 1.540 1.00 0.00 11 GLU A CA 7
ATOM 3261 C C . GLU A 1 11 ? -2.149 5.393 1.248 1.00 0.00 11 GLU A C 7
ATOM 3262 O O . GLU A 1 11 ? -2.955 5.774 2.097 1.00 0.00 11 GLU A O 7
ATOM 3274 N N . GLU A 1 12 ? -2.547 4.714 0.157 1.00 0.00 12 GLU A N 7
ATOM 3275 C CA . GLU A 1 12 ? -3.959 4.337 -0.085 1.00 0.00 12 GLU A CA 7
ATOM 3276 C C . GLU A 1 12 ? -4.494 3.450 1.032 1.00 0.00 12 GLU A C 7
ATOM 3277 O O . GLU A 1 12 ? -5.599 3.671 1.527 1.00 0.00 12 GLU A O 7
ATOM 3289 N N . LEU A 1 13 ? -3.660 2.521 1.503 1.00 0.00 13 LEU A N 7
ATOM 3290 C CA . LEU A 1 13 ? -3.933 1.627 2.632 1.00 0.00 13 LEU A CA 7
ATOM 3291 C C . LEU A 1 13 ? -4.209 2.384 3.952 1.00 0.00 13 LEU A C 7
ATOM 3292 O O . LEU A 1 13 ? -4.705 1.777 4.899 1.00 0.00 13 LEU A O 7
ATOM 3308 N N . SER A 1 14 ? -3.954 3.701 4.007 1.00 0.00 14 SER A N 7
ATOM 3309 C CA . SER A 1 14 ? -4.299 4.565 5.139 1.00 0.00 14 SER A CA 7
ATOM 3310 C C . SER A 1 14 ? -5.562 5.428 4.903 1.00 0.00 14 SER A C 7
ATOM 3311 O O . SER A 1 14 ? -6.169 5.885 5.874 1.00 0.00 14 SER A O 7
ATOM 3319 N N . GLY A 1 15 ? -6.052 5.567 3.659 1.00 0.00 15 GLY A N 7
ATOM 3320 C CA . GLY A 1 15 ? -7.228 6.398 3.342 1.00 0.00 15 GLY A CA 7
ATOM 3321 C C . GLY A 1 15 ? -8.152 5.808 2.274 1.00 0.00 15 GLY A C 7
ATOM 3322 O O . GLY A 1 15 ? -9.273 5.411 2.590 1.00 0.00 15 GLY A O 7
ATOM 3326 N N . ALA A 1 16 ? -7.678 5.684 1.029 1.00 0.00 16 ALA A N 7
ATOM 3327 C CA . ALA A 1 16 ? -8.451 5.109 -0.079 1.00 0.00 16 ALA A CA 7
ATOM 3328 C C . ALA A 1 16 ? -8.829 3.622 0.110 1.00 0.00 16 ALA A C 7
ATOM 3329 O O . ALA A 1 16 ? -9.700 3.123 -0.603 1.00 0.00 16 ALA A O 7
ATOM 3336 N N . ARG A 1 17 ? -8.242 2.932 1.102 1.00 0.00 17 ARG A N 7
ATOM 3337 C CA . ARG A 1 17 ? -8.629 1.604 1.600 1.00 0.00 17 ARG A CA 7
ATOM 3338 C C . ARG A 1 17 ? -10.143 1.334 1.581 1.00 0.00 17 ARG A C 7
ATOM 3339 O O . ARG A 1 17 ? -10.547 0.270 1.115 1.00 0.00 17 ARG A O 7
ATOM 3360 N N . THR A 1 18 ? -10.970 2.310 1.979 1.00 0.00 18 THR A N 7
ATOM 3361 C CA . THR A 1 18 ? -12.444 2.252 1.977 1.00 0.00 18 THR A CA 7
ATOM 3362 C C . THR A 1 18 ? -13.061 1.894 0.612 1.00 0.00 18 THR A C 7
ATOM 3363 O O . THR A 1 18 ? -14.183 1.402 0.554 1.00 0.00 18 THR A O 7
ATOM 3374 N N . PHE A 1 19 ? -12.310 2.087 -0.480 1.00 0.00 19 PHE A N 7
ATOM 3375 C CA . PHE A 1 19 ? -12.711 1.801 -1.860 1.00 0.00 19 PHE A CA 7
ATOM 3376 C C . PHE A 1 19 ? -11.721 0.848 -2.562 1.00 0.00 19 PHE A C 7
ATOM 3377 O O . PHE A 1 19 ? -11.710 0.766 -3.789 1.00 0.00 19 PHE A O 7
ATOM 3394 N N . ARG A 1 20 ? -10.871 0.161 -1.785 1.00 0.00 20 ARG A N 7
ATOM 3395 C CA . ARG A 1 20 ? -9.856 -0.794 -2.252 1.00 0.00 20 ARG A CA 7
ATOM 3396 C C . ARG A 1 20 ? -9.958 -2.099 -1.443 1.00 0.00 20 ARG A C 7
ATOM 3397 O O . ARG A 1 20 ? -10.359 -3.121 -1.985 1.00 0.00 20 ARG A O 7
ATOM 3418 N N . LEU A 1 21 ? -9.582 -2.052 -0.156 1.00 0.00 21 LEU A N 7
ATOM 3419 C CA . LEU A 1 21 ? -9.359 -3.117 0.839 1.00 0.00 21 LEU A CA 7
ATOM 3420 C C . LEU A 1 21 ? -8.779 -4.499 0.430 1.00 0.00 21 LEU A C 7
ATOM 3421 O O . LEU A 1 21 ? -8.405 -5.252 1.325 1.00 0.00 21 LEU A O 7
ATOM 3437 N N . ALA A 1 22 ? -8.611 -4.822 -0.857 1.00 0.00 22 ALA A N 7
ATOM 3438 C CA . ALA A 1 22 ? -7.951 -6.046 -1.324 1.00 0.00 22 ALA A CA 7
ATOM 3439 C C . ALA A 1 22 ? -6.981 -5.841 -2.510 1.00 0.00 22 ALA A C 7
ATOM 3440 O O . ALA A 1 22 ? -5.821 -6.220 -2.341 1.00 0.00 22 ALA A O 7
ATOM 3447 N N . PRO A 1 23 ? -7.338 -5.193 -3.650 1.00 0.00 23 PRO A N 7
ATOM 3448 C CA . PRO A 1 23 ? -6.425 -5.003 -4.793 1.00 0.00 23 PRO A CA 7
ATOM 3449 C C . PRO A 1 23 ? -5.105 -4.301 -4.455 1.00 0.00 23 PRO A C 7
ATOM 3450 O O . PRO A 1 23 ? -4.107 -4.521 -5.133 1.00 0.00 23 PRO A O 7
ATOM 3461 N N . ALA A 1 24 ? -5.108 -3.485 -3.393 1.00 0.00 24 ALA A N 7
ATOM 3462 C CA . ALA A 1 24 ? -3.934 -2.782 -2.882 1.00 0.00 24 ALA A CA 7
ATOM 3463 C C . ALA A 1 24 ? -3.357 -3.407 -1.594 1.00 0.00 24 ALA A C 7
ATOM 3464 O O . ALA A 1 24 ? -2.211 -3.139 -1.250 1.00 0.00 24 ALA A O 7
ATOM 3471 N N . GLN A 1 25 ? -4.055 -4.323 -0.900 1.00 0.00 25 GLN A N 7
ATOM 3472 C CA . GLN A 1 25 ? -3.494 -5.031 0.274 1.00 0.00 25 GLN A CA 7
ATOM 3473 C C . GLN A 1 25 ? -2.558 -6.190 -0.135 1.00 0.00 25 GLN A C 7
ATOM 3474 O O . GLN A 1 25 ? -2.560 -7.268 0.458 1.00 0.00 25 GLN A O 7
ATOM 3488 N N . TRP A 1 26 ? -1.759 -5.930 -1.174 1.00 0.00 26 TRP A N 7
ATOM 3489 C CA . TRP A 1 26 ? -0.907 -6.874 -1.898 1.00 0.00 26 TRP A CA 7
ATOM 3490 C C . TRP A 1 26 ? 0.400 -6.188 -2.370 1.00 0.00 26 TRP A C 7
ATOM 3491 O O . TRP A 1 26 ? 0.957 -6.496 -3.423 1.00 0.00 26 TRP A O 7
ATOM 3512 N N . SER A 1 27 ? 0.835 -5.165 -1.621 1.00 0.00 27 SER A N 7
ATOM 3513 C CA . SER A 1 27 ? 1.928 -4.260 -1.992 1.00 0.00 27 SER A CA 7
ATOM 3514 C C . SER A 1 27 ? 2.876 -3.988 -0.808 1.00 0.00 27 SER A C 7
ATOM 3515 O O . SER A 1 27 ? 3.955 -4.566 -0.723 1.00 0.00 27 SER A O 7
ATOM 3523 N N . CYS A 1 28 ? 2.465 -3.164 0.156 1.00 0.00 28 CYS A N 7
ATOM 3524 C CA . CYS A 1 28 ? 3.290 -2.689 1.270 1.00 0.00 28 CYS A CA 7
ATOM 3525 C C . CYS A 1 28 ? 3.984 -3.836 2.027 1.00 0.00 28 CYS A C 7
ATOM 3526 O O . CYS A 1 28 ? 5.190 -3.819 2.268 1.00 0.00 28 CYS A O 7
ATOM 3533 N N . ARG A 1 29 ? 3.207 -4.888 2.302 1.00 0.00 29 ARG A N 7
ATOM 3534 C CA . ARG A 1 29 ? 3.617 -6.105 2.998 1.00 0.00 29 ARG A CA 7
ATOM 3535 C C . ARG A 1 29 ? 4.537 -7.056 2.201 1.00 0.00 29 ARG A C 7
ATOM 3536 O O . ARG A 1 29 ? 4.883 -8.109 2.735 1.00 0.00 29 ARG A O 7
ATOM 3557 N N . GLU A 1 30 ? 4.915 -6.733 0.950 1.00 0.00 30 GLU A N 7
ATOM 3558 C CA . GLU A 1 30 ? 5.652 -7.664 0.065 1.00 0.00 30 GLU A CA 7
ATOM 3559 C C . GLU A 1 30 ? 6.562 -7.018 -0.986 1.00 0.00 30 GLU A C 7
ATOM 3560 O O . GLU A 1 30 ? 7.662 -7.516 -1.196 1.00 0.00 30 GLU A O 7
ATOM 3572 N N . THR A 1 31 ? 6.201 -5.860 -1.548 1.00 0.00 31 THR A N 7
ATOM 3573 C CA . THR A 1 31 ? 7.095 -5.027 -2.375 1.00 0.00 31 THR A CA 7
ATOM 3574 C C . THR A 1 31 ? 8.322 -4.551 -1.579 1.00 0.00 31 THR A C 7
ATOM 3575 O O . THR A 1 31 ? 9.392 -4.350 -2.150 1.00 0.00 31 THR A O 7
ATOM 3586 N N . PHE A 1 32 ? 8.171 -4.401 -0.253 1.00 0.00 32 PHE A N 7
ATOM 3587 C CA . PHE A 1 32 ? 9.275 -4.138 0.679 1.00 0.00 32 PHE A CA 7
ATOM 3588 C C . PHE A 1 32 ? 9.131 -4.819 2.054 1.00 0.00 32 PHE A C 7
ATOM 3589 O O . PHE A 1 32 ? 9.958 -4.584 2.928 1.00 0.00 32 PHE A O 7
ATOM 3606 N N . GLN A 1 33 ? 8.134 -5.700 2.234 1.00 0.00 33 GLN A N 7
ATOM 3607 C CA . GLN A 1 33 ? 7.899 -6.477 3.468 1.00 0.00 33 GLN A CA 7
ATOM 3608 C C . GLN A 1 33 ? 7.508 -5.628 4.703 1.00 0.00 33 GLN A C 7
ATOM 3609 O O . GLN A 1 33 ? 7.756 -6.049 5.832 1.00 0.00 33 GLN A O 7
ATOM 3623 N N . ALA A 1 34 ? 6.830 -4.494 4.464 1.00 0.00 34 ALA A N 7
ATOM 3624 C CA . ALA A 1 34 ? 6.375 -3.487 5.436 1.00 0.00 34 ALA A CA 7
ATOM 3625 C C . ALA A 1 34 ? 7.487 -2.685 6.146 1.00 0.00 34 ALA A C 7
ATOM 3626 O O . ALA A 1 34 ? 8.685 -2.972 5.933 1.00 0.00 34 ALA A O 7
ATOM 3634 N N . GLY A 1 1 ? 3.281 10.938 -0.953 1.00 0.00 1 GLY A N 8
ATOM 3635 C CA . GLY A 1 1 ? 4.208 10.665 0.168 1.00 0.00 1 GLY A CA 8
ATOM 3636 C C . GLY A 1 1 ? 5.448 9.952 -0.337 1.00 0.00 1 GLY A C 8
ATOM 3637 O O . GLY A 1 1 ? 6.536 10.508 -0.294 1.00 0.00 1 GLY A O 8
ATOM 3643 N N . SER A 1 2 ? 5.258 8.753 -0.890 1.00 0.00 2 SER A N 8
ATOM 3644 C CA . SER A 1 2 ? 6.098 8.231 -1.978 1.00 0.00 2 SER A CA 8
ATOM 3645 C C . SER A 1 2 ? 7.567 7.895 -1.657 1.00 0.00 2 SER A C 8
ATOM 3646 O O . SER A 1 2 ? 8.381 7.793 -2.574 1.00 0.00 2 SER A O 8
ATOM 3654 N N . TYR A 1 3 ? 7.889 7.659 -0.377 1.00 0.00 3 TYR A N 8
ATOM 3655 C CA . TYR A 1 3 ? 9.167 7.117 0.124 1.00 0.00 3 TYR A CA 8
ATOM 3656 C C . TYR A 1 3 ? 9.753 6.031 -0.803 1.00 0.00 3 TYR A C 8
ATOM 3657 O O . TYR A 1 3 ? 9.203 4.927 -0.872 1.00 0.00 3 TYR A O 8
ATOM 3675 N N . ASP A 1 4 ? 10.818 6.390 -1.538 1.00 0.00 4 ASP A N 8
ATOM 3676 C CA . ASP A 1 4 ? 11.461 5.647 -2.641 1.00 0.00 4 ASP A CA 8
ATOM 3677 C C . ASP A 1 4 ? 10.487 4.816 -3.507 1.00 0.00 4 ASP A C 8
ATOM 3678 O O . ASP A 1 4 ? 10.721 3.651 -3.811 1.00 0.00 4 ASP A O 8
ATOM 3687 N N . ALA A 1 5 ? 9.338 5.421 -3.838 1.00 0.00 5 ALA A N 8
ATOM 3688 C CA . ALA A 1 5 ? 8.187 4.821 -4.525 1.00 0.00 5 ALA A CA 8
ATOM 3689 C C . ALA A 1 5 ? 7.556 3.575 -3.856 1.00 0.00 5 ALA A C 8
ATOM 3690 O O . ALA A 1 5 ? 6.598 3.027 -4.395 1.00 0.00 5 ALA A O 8
ATOM 3697 N N . TYR A 1 6 ? 8.010 3.148 -2.673 1.00 0.00 6 TYR A N 8
ATOM 3698 C CA . TYR A 1 6 ? 7.455 1.995 -1.958 1.00 0.00 6 TYR A CA 8
ATOM 3699 C C . TYR A 1 6 ? 6.161 2.365 -1.229 1.00 0.00 6 TYR A C 8
ATOM 3700 O O . TYR A 1 6 ? 5.120 1.739 -1.436 1.00 0.00 6 TYR A O 8
ATOM 3718 N N . ARG A 1 7 ? 6.188 3.432 -0.416 1.00 0.00 7 ARG A N 8
ATOM 3719 C CA . ARG A 1 7 ? 4.992 3.849 0.327 1.00 0.00 7 ARG A CA 8
ATOM 3720 C C . ARG A 1 7 ? 3.993 4.638 -0.541 1.00 0.00 7 ARG A C 8
ATOM 3721 O O . ARG A 1 7 ? 2.879 4.892 -0.088 1.00 0.00 7 ARG A O 8
ATOM 3742 N N . THR A 1 8 ? 4.343 4.957 -1.800 1.00 0.00 8 THR A N 8
ATOM 3743 C CA . THR A 1 8 ? 3.459 5.674 -2.741 1.00 0.00 8 THR A CA 8
ATOM 3744 C C . THR A 1 8 ? 2.128 4.966 -3.009 1.00 0.00 8 THR A C 8
ATOM 3745 O O . THR A 1 8 ? 1.156 5.628 -3.366 1.00 0.00 8 THR A O 8
ATOM 3756 N N . ASP A 1 9 ? 2.099 3.639 -2.828 1.00 0.00 9 ASP A N 8
ATOM 3757 C CA . ASP A 1 9 ? 0.883 2.831 -2.812 1.00 0.00 9 ASP A CA 8
ATOM 3758 C C . ASP A 1 9 ? 0.361 2.666 -1.378 1.00 0.00 9 ASP A C 8
ATOM 3759 O O . ASP A 1 9 ? -0.816 2.881 -1.113 1.00 0.00 9 ASP A O 8
ATOM 3768 N N . CYS A 1 10 ? 1.258 2.419 -0.414 1.00 0.00 10 CYS A N 8
ATOM 3769 C CA . CYS A 1 10 ? 0.932 2.290 1.012 1.00 0.00 10 CYS A CA 8
ATOM 3770 C C . CYS A 1 10 ? 0.255 3.521 1.657 1.00 0.00 10 CYS A C 8
ATOM 3771 O O . CYS A 1 10 ? -0.234 3.434 2.784 1.00 0.00 10 CYS A O 8
ATOM 3778 N N . GLU A 1 11 ? 0.249 4.701 1.018 1.00 0.00 11 GLU A N 8
ATOM 3779 C CA . GLU A 1 11 ? -0.611 5.833 1.427 1.00 0.00 11 GLU A CA 8
ATOM 3780 C C . GLU A 1 11 ? -2.099 5.642 1.076 1.00 0.00 11 GLU A C 8
ATOM 3781 O O . GLU A 1 11 ? -2.944 6.165 1.801 1.00 0.00 11 GLU A O 8
ATOM 3793 N N . GLU A 1 12 ? -2.449 4.792 0.095 1.00 0.00 12 GLU A N 8
ATOM 3794 C CA . GLU A 1 12 ? -3.832 4.296 -0.086 1.00 0.00 12 GLU A CA 8
ATOM 3795 C C . GLU A 1 12 ? -4.230 3.317 1.015 1.00 0.00 12 GLU A C 8
ATOM 3796 O O . GLU A 1 12 ? -5.311 3.441 1.592 1.00 0.00 12 GLU A O 8
ATOM 3808 N N . LEU A 1 13 ? -3.338 2.382 1.355 1.00 0.00 13 LEU A N 8
ATOM 3809 C CA . LEU A 1 13 ? -3.578 1.303 2.329 1.00 0.00 13 LEU A CA 8
ATOM 3810 C C . LEU A 1 13 ? -3.837 1.807 3.766 1.00 0.00 13 LEU A C 8
ATOM 3811 O O . LEU A 1 13 ? -4.248 1.020 4.620 1.00 0.00 13 LEU A O 8
ATOM 3827 N N . SER A 1 14 ? -3.657 3.110 4.010 1.00 0.00 14 SER A N 8
ATOM 3828 C CA . SER A 1 14 ? -3.968 3.799 5.266 1.00 0.00 14 SER A CA 8
ATOM 3829 C C . SER A 1 14 ? -5.177 4.765 5.160 1.00 0.00 14 SER A C 8
ATOM 3830 O O . SER A 1 14 ? -5.635 5.285 6.176 1.00 0.00 14 SER A O 8
ATOM 3838 N N . GLY A 1 15 ? -5.753 4.974 3.962 1.00 0.00 15 GLY A N 8
ATOM 3839 C CA . GLY A 1 15 ? -6.853 5.932 3.752 1.00 0.00 15 GLY A CA 8
ATOM 3840 C C . GLY A 1 15 ? -7.864 5.506 2.684 1.00 0.00 15 GLY A C 8
ATOM 3841 O O . GLY A 1 15 ? -9.008 5.201 3.019 1.00 0.00 15 GLY A O 8
ATOM 3845 N N . ALA A 1 16 ? -7.440 5.400 1.420 1.00 0.00 16 ALA A N 8
ATOM 3846 C CA . ALA A 1 16 ? -8.284 4.895 0.327 1.00 0.00 16 ALA A CA 8
ATOM 3847 C C . ALA A 1 16 ? -8.672 3.408 0.478 1.00 0.00 16 ALA A C 8
ATOM 3848 O O . ALA A 1 16 ? -9.593 2.947 -0.198 1.00 0.00 16 ALA A O 8
ATOM 3855 N N . ARG A 1 17 ? -8.018 2.674 1.393 1.00 0.00 17 ARG A N 8
ATOM 3856 C CA . ARG A 1 17 ? -8.320 1.300 1.821 1.00 0.00 17 ARG A CA 8
ATOM 3857 C C . ARG A 1 17 ? -9.813 0.922 1.807 1.00 0.00 17 ARG A C 8
ATOM 3858 O O . ARG A 1 17 ? -10.151 -0.131 1.270 1.00 0.00 17 ARG A O 8
ATOM 3879 N N . THR A 1 18 ? -10.703 1.790 2.302 1.00 0.00 18 THR A N 8
ATOM 3880 C CA . THR A 1 18 ? -12.163 1.590 2.352 1.00 0.00 18 THR A CA 8
ATOM 3881 C C . THR A 1 18 ? -12.803 1.345 0.973 1.00 0.00 18 THR A C 8
ATOM 3882 O O . THR A 1 18 ? -13.862 0.731 0.885 1.00 0.00 18 THR A O 8
ATOM 3893 N N . PHE A 1 19 ? -12.133 1.771 -0.103 1.00 0.00 19 PHE A N 8
ATOM 3894 C CA . PHE A 1 19 ? -12.552 1.618 -1.499 1.00 0.00 19 PHE A CA 8
ATOM 3895 C C . PHE A 1 19 ? -11.621 0.667 -2.277 1.00 0.00 19 PHE A C 8
ATOM 3896 O O . PHE A 1 19 ? -11.689 0.609 -3.504 1.00 0.00 19 PHE A O 8
ATOM 3913 N N . ARG A 1 20 ? -10.727 -0.042 -1.570 1.00 0.00 20 ARG A N 8
ATOM 3914 C CA . ARG A 1 20 ? -9.728 -0.963 -2.119 1.00 0.00 20 ARG A CA 8
ATOM 3915 C C . ARG A 1 20 ? -9.826 -2.314 -1.390 1.00 0.00 20 ARG A C 8
ATOM 3916 O O . ARG A 1 20 ? -10.358 -3.267 -1.947 1.00 0.00 20 ARG A O 8
ATOM 3937 N N . LEU A 1 21 ? -9.298 -2.395 -0.162 1.00 0.00 21 LEU A N 8
ATOM 3938 C CA . LEU A 1 21 ? -9.045 -3.563 0.703 1.00 0.00 21 LEU A CA 8
ATOM 3939 C C . LEU A 1 21 ? -8.573 -4.914 0.094 1.00 0.00 21 LEU A C 8
ATOM 3940 O O . LEU A 1 21 ? -8.202 -5.799 0.861 1.00 0.00 21 LEU A O 8
ATOM 3956 N N . ALA A 1 22 ? -8.481 -5.061 -1.235 1.00 0.00 22 ALA A N 8
ATOM 3957 C CA . ALA A 1 22 ? -7.850 -6.196 -1.919 1.00 0.00 22 ALA A CA 8
ATOM 3958 C C . ALA A 1 22 ? -7.023 -5.819 -3.176 1.00 0.00 22 ALA A C 8
ATOM 3959 O O . ALA A 1 22 ? -5.870 -6.243 -3.224 1.00 0.00 22 ALA A O 8
ATOM 3966 N N . PRO A 1 23 ? -7.492 -4.991 -4.147 1.00 0.00 23 PRO A N 8
ATOM 3967 C CA . PRO A 1 23 ? -6.714 -4.608 -5.339 1.00 0.00 23 PRO A CA 8
ATOM 3968 C C . PRO A 1 23 ? -5.389 -3.891 -5.053 1.00 0.00 23 PRO A C 8
ATOM 3969 O O . PRO A 1 23 ? -4.497 -3.914 -5.894 1.00 0.00 23 PRO A O 8
ATOM 3980 N N . ALA A 1 24 ? -5.271 -3.269 -3.873 1.00 0.00 24 ALA A N 8
ATOM 3981 C CA . ALA A 1 24 ? -4.062 -2.578 -3.419 1.00 0.00 24 ALA A CA 8
ATOM 3982 C C . ALA A 1 24 ? -3.457 -3.184 -2.139 1.00 0.00 24 ALA A C 8
ATOM 3983 O O . ALA A 1 24 ? -2.268 -3.020 -1.900 1.00 0.00 24 ALA A O 8
ATOM 3990 N N . GLN A 1 25 ? -4.206 -3.967 -1.346 1.00 0.00 25 GLN A N 8
ATOM 3991 C CA . GLN A 1 25 ? -3.688 -4.706 -0.173 1.00 0.00 25 GLN A CA 8
ATOM 3992 C C . GLN A 1 25 ? -2.827 -5.928 -0.571 1.00 0.00 25 GLN A C 8
ATOM 3993 O O . GLN A 1 25 ? -2.982 -7.032 -0.046 1.00 0.00 25 GLN A O 8
ATOM 4007 N N . TRP A 1 26 ? -1.913 -5.707 -1.517 1.00 0.00 26 TRP A N 8
ATOM 4008 C CA . TRP A 1 26 ? -1.014 -6.688 -2.127 1.00 0.00 26 TRP A CA 8
ATOM 4009 C C . TRP A 1 26 ? 0.339 -6.041 -2.514 1.00 0.00 26 TRP A C 8
ATOM 4010 O O . TRP A 1 26 ? 0.964 -6.384 -3.515 1.00 0.00 26 TRP A O 8
ATOM 4031 N N . SER A 1 27 ? 0.753 -5.023 -1.747 1.00 0.00 27 SER A N 8
ATOM 4032 C CA . SER A 1 27 ? 1.901 -4.164 -2.054 1.00 0.00 27 SER A CA 8
ATOM 4033 C C . SER A 1 27 ? 2.780 -3.930 -0.813 1.00 0.00 27 SER A C 8
ATOM 4034 O O . SER A 1 27 ? 3.748 -4.653 -0.596 1.00 0.00 27 SER A O 8
ATOM 4042 N N . CYS A 1 28 ? 2.418 -2.979 0.051 1.00 0.00 28 CYS A N 8
ATOM 4043 C CA . CYS A 1 28 ? 3.182 -2.548 1.221 1.00 0.00 28 CYS A CA 8
ATOM 4044 C C . CYS A 1 28 ? 3.609 -3.723 2.111 1.00 0.00 28 CYS A C 8
ATOM 4045 O O . CYS A 1 28 ? 4.778 -3.864 2.462 1.00 0.00 28 CYS A O 8
ATOM 4052 N N . ARG A 1 29 ? 2.654 -4.626 2.355 1.00 0.00 29 ARG A N 8
ATOM 4053 C CA . ARG A 1 29 ? 2.798 -5.876 3.101 1.00 0.00 29 ARG A CA 8
ATOM 4054 C C . ARG A 1 29 ? 3.856 -6.862 2.565 1.00 0.00 29 ARG A C 8
ATOM 4055 O O . ARG A 1 29 ? 4.187 -7.806 3.278 1.00 0.00 29 ARG A O 8
ATOM 4076 N N . GLU A 1 30 ? 4.345 -6.694 1.322 1.00 0.00 30 GLU A N 8
ATOM 4077 C CA . GLU A 1 30 ? 5.146 -7.719 0.626 1.00 0.00 30 GLU A CA 8
ATOM 4078 C C . GLU A 1 30 ? 6.273 -7.183 -0.259 1.00 0.00 30 GLU A C 8
ATOM 4079 O O . GLU A 1 30 ? 7.387 -7.695 -0.162 1.00 0.00 30 GLU A O 8
ATOM 4091 N N . THR A 1 31 ? 6.045 -6.103 -1.013 1.00 0.00 31 THR A N 8
ATOM 4092 C CA . THR A 1 31 ? 7.055 -5.416 -1.838 1.00 0.00 31 THR A CA 8
ATOM 4093 C C . THR A 1 31 ? 8.261 -4.950 -1.010 1.00 0.00 31 THR A C 8
ATOM 4094 O O . THR A 1 31 ? 9.386 -4.938 -1.505 1.00 0.00 31 THR A O 8
ATOM 4105 N N . PHE A 1 32 ? 8.025 -4.594 0.260 1.00 0.00 32 PHE A N 8
ATOM 4106 C CA . PHE A 1 32 ? 9.067 -4.222 1.222 1.00 0.00 32 PHE A CA 8
ATOM 4107 C C . PHE A 1 32 ? 8.788 -4.693 2.664 1.00 0.00 32 PHE A C 8
ATOM 4108 O O . PHE A 1 32 ? 9.525 -4.324 3.571 1.00 0.00 32 PHE A O 8
ATOM 4125 N N . GLN A 1 33 ? 7.772 -5.550 2.866 1.00 0.00 33 GLN A N 8
ATOM 4126 C CA . GLN A 1 33 ? 7.402 -6.143 4.165 1.00 0.00 33 GLN A CA 8
ATOM 4127 C C . GLN A 1 33 ? 6.947 -5.108 5.228 1.00 0.00 33 GLN A C 8
ATOM 4128 O O . GLN A 1 33 ? 7.130 -5.331 6.425 1.00 0.00 33 GLN A O 8
ATOM 4142 N N . ALA A 1 34 ? 6.306 -4.021 4.771 1.00 0.00 34 ALA A N 8
ATOM 4143 C CA . ALA A 1 34 ? 5.827 -2.852 5.528 1.00 0.00 34 ALA A CA 8
ATOM 4144 C C . ALA A 1 34 ? 6.913 -1.992 6.212 1.00 0.00 34 ALA A C 8
ATOM 4145 O O . ALA A 1 34 ? 8.117 -2.224 5.968 1.00 0.00 34 ALA A O 8
ATOM 4153 N N . GLY A 1 1 ? 4.153 11.489 1.072 1.00 0.00 1 GLY A N 9
ATOM 4154 C CA . GLY A 1 1 ? 3.928 10.082 0.699 1.00 0.00 1 GLY A CA 9
ATOM 4155 C C . GLY A 1 1 ? 5.201 9.432 0.190 1.00 0.00 1 G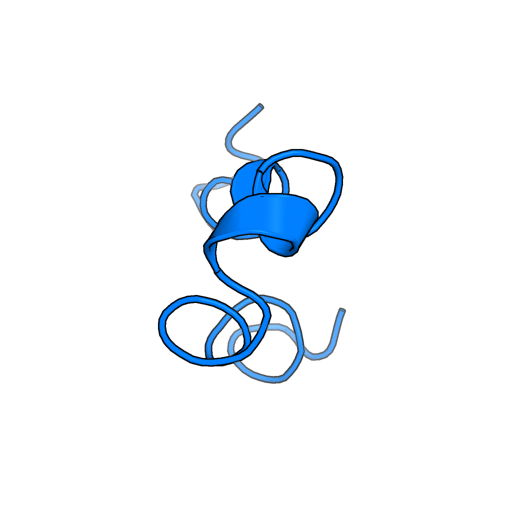LY A C 9
ATOM 4156 O O . GLY A 1 1 ? 6.279 9.820 0.625 1.00 0.00 1 GLY A O 9
ATOM 4162 N N . SER A 1 2 ? 5.044 8.459 -0.707 1.00 0.00 2 SER A N 9
ATOM 4163 C CA . SER A 1 2 ? 6.004 8.000 -1.726 1.00 0.00 2 SER A CA 9
ATOM 4164 C C . SER A 1 2 ? 7.482 7.751 -1.348 1.00 0.00 2 SER A C 9
ATOM 4165 O O . SER A 1 2 ? 8.315 7.648 -2.249 1.00 0.00 2 SER A O 9
ATOM 4173 N N . TYR A 1 3 ? 7.802 7.559 -0.058 1.00 0.00 3 TYR A N 9
ATOM 4174 C CA . TYR A 1 3 ? 9.091 7.081 0.482 1.00 0.00 3 TYR A CA 9
ATOM 4175 C C . TYR A 1 3 ? 9.794 6.082 -0.456 1.00 0.00 3 TYR A C 9
ATOM 4176 O O . TYR A 1 3 ? 9.346 4.941 -0.578 1.00 0.00 3 TYR A O 9
ATOM 4194 N N . ASP A 1 4 ? 10.844 6.556 -1.146 1.00 0.00 4 ASP A N 9
ATOM 4195 C CA . ASP A 1 4 ? 11.594 5.897 -2.232 1.00 0.00 4 ASP A CA 9
ATOM 4196 C C . ASP A 1 4 ? 10.747 4.986 -3.146 1.00 0.00 4 ASP A C 9
ATOM 4197 O O . ASP A 1 4 ? 11.100 3.850 -3.445 1.00 0.00 4 ASP A O 9
ATOM 4206 N N . ALA A 1 5 ? 9.574 5.489 -3.555 1.00 0.00 5 ALA A N 9
ATOM 4207 C CA . ALA A 1 5 ? 8.545 4.792 -4.337 1.00 0.00 5 ALA A CA 9
ATOM 4208 C C . ALA A 1 5 ? 7.990 3.485 -3.721 1.00 0.00 5 ALA A C 9
ATOM 4209 O O . ALA A 1 5 ? 7.235 2.773 -4.380 1.00 0.00 5 ALA A O 9
ATOM 4216 N N . TYR A 1 6 ? 8.296 3.183 -2.455 1.00 0.00 6 TYR A N 9
ATOM 4217 C CA . TYR A 1 6 ? 7.789 2.013 -1.737 1.00 0.00 6 TYR A CA 9
ATOM 4218 C C . TYR A 1 6 ? 6.427 2.301 -1.092 1.00 0.00 6 TYR A C 9
ATOM 4219 O O . TYR A 1 6 ? 5.426 1.683 -1.455 1.00 0.00 6 TYR A O 9
ATOM 4237 N N . ARG A 1 7 ? 6.340 3.291 -0.190 1.00 0.00 7 ARG A N 9
ATOM 4238 C CA . ARG A 1 7 ? 5.074 3.582 0.507 1.00 0.00 7 ARG A CA 9
ATOM 4239 C C . ARG A 1 7 ? 4.039 4.324 -0.368 1.00 0.00 7 ARG A C 9
ATOM 4240 O O . ARG A 1 7 ? 2.915 4.542 0.078 1.00 0.00 7 ARG A O 9
ATOM 4261 N N . THR A 1 8 ? 4.404 4.657 -1.616 1.00 0.00 8 THR A N 9
ATOM 4262 C CA . THR A 1 8 ? 3.564 5.340 -2.622 1.00 0.00 8 THR A CA 9
ATOM 4263 C C . THR A 1 8 ? 2.200 4.666 -2.841 1.00 0.00 8 THR A C 9
ATOM 4264 O O . THR A 1 8 ? 1.181 5.335 -2.990 1.00 0.00 8 THR A O 9
ATOM 4275 N N . ASP A 1 9 ? 2.176 3.325 -2.790 1.00 0.00 9 ASP A N 9
ATOM 4276 C CA . ASP A 1 9 ? 0.963 2.502 -2.750 1.00 0.00 9 ASP A CA 9
ATOM 4277 C C . ASP A 1 9 ? 0.349 2.525 -1.337 1.00 0.00 9 ASP A C 9
ATOM 4278 O O . ASP A 1 9 ? -0.816 2.874 -1.155 1.00 0.00 9 ASP A O 9
ATOM 4287 N N . CYS A 1 10 ? 1.183 2.259 -0.326 1.00 0.00 10 CYS A N 9
ATOM 4288 C CA . CYS A 1 10 ? 0.854 2.136 1.100 1.00 0.00 10 CYS A CA 9
ATOM 4289 C C . CYS A 1 10 ? 0.190 3.362 1.764 1.00 0.00 10 CYS A C 9
ATOM 4290 O O . CYS A 1 10 ? -0.103 3.320 2.960 1.00 0.00 10 CYS A O 9
ATOM 4297 N N . GLU A 1 11 ? -0.030 4.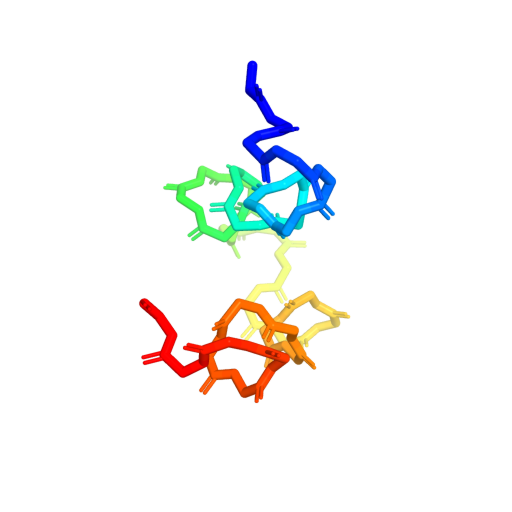476 1.056 1.00 0.00 11 GLU A N 9
ATOM 4298 C CA . GLU A 1 11 ? -0.885 5.584 1.522 1.00 0.00 11 GLU A CA 9
ATOM 4299 C C . GLU A 1 11 ? -2.343 5.472 1.055 1.00 0.00 11 GLU A C 9
ATOM 4300 O O . GLU A 1 11 ? -3.226 5.885 1.809 1.00 0.00 11 GLU A O 9
ATOM 4312 N N . GLU A 1 12 ? -2.647 4.762 -0.050 1.00 0.00 12 GLU A N 9
ATOM 4313 C CA . GLU A 1 12 ? -4.030 4.306 -0.330 1.00 0.00 12 GLU A CA 9
ATOM 4314 C C . GLU A 1 12 ? -4.552 3.446 0.815 1.00 0.00 12 GLU A C 9
ATOM 4315 O O . GLU A 1 12 ? -5.670 3.638 1.290 1.00 0.00 12 GLU A O 9
ATOM 4327 N N . LEU A 1 13 ? -3.688 2.571 1.332 1.00 0.00 13 LEU A N 9
ATOM 4328 C CA . LEU A 1 13 ? -3.944 1.679 2.462 1.00 0.00 13 LEU A CA 9
ATOM 4329 C C . LEU A 1 13 ? -4.253 2.434 3.778 1.00 0.00 13 LEU A C 9
ATOM 4330 O O . LEU A 1 13 ? -4.699 1.806 4.737 1.00 0.00 13 LEU A O 9
ATOM 4346 N N . SER A 1 14 ? -4.082 3.764 3.810 1.00 0.00 14 SER A N 9
ATOM 4347 C CA . SER A 1 14 ? -4.447 4.632 4.934 1.00 0.00 14 SER A CA 9
ATOM 4348 C C . SER A 1 14 ? -5.669 5.535 4.646 1.00 0.00 14 SER A C 9
ATOM 4349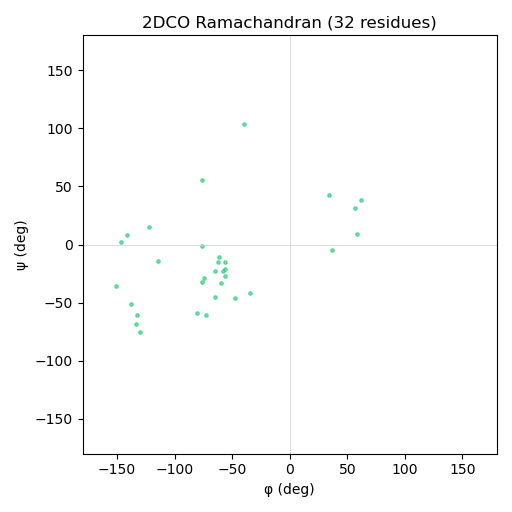 O O . SER A 1 14 ? -6.319 5.990 5.592 1.00 0.00 14 SER A O 9
ATOM 4357 N N . GLY A 1 15 ? -6.082 5.703 3.378 1.00 0.00 15 GLY A N 9
ATOM 4358 C CA . GLY A 1 15 ? -7.225 6.551 2.997 1.00 0.00 15 GLY A CA 9
ATOM 4359 C C . GLY A 1 15 ? -8.194 5.886 2.016 1.00 0.00 15 GLY A C 9
ATOM 4360 O O . GLY A 1 15 ? -9.321 5.570 2.391 1.00 0.00 15 GLY A O 9
ATOM 4364 N N . ALA A 1 16 ? -7.748 5.608 0.786 1.00 0.00 16 ALA A N 9
ATOM 4365 C CA . ALA A 1 16 ? -8.556 4.942 -0.244 1.00 0.00 16 ALA A CA 9
ATOM 4366 C C . ALA A 1 16 ? -8.963 3.493 0.104 1.00 0.00 16 ALA A C 9
ATOM 4367 O O . ALA A 1 16 ? -9.864 2.945 -0.534 1.00 0.00 16 ALA A O 9
ATOM 4374 N N . ARG A 1 17 ? -8.346 2.886 1.130 1.00 0.00 17 ARG A N 9
ATOM 4375 C CA . ARG A 1 17 ? -8.671 1.575 1.711 1.00 0.00 17 ARG A CA 9
ATOM 4376 C C . ARG A 1 17 ? -10.170 1.226 1.722 1.00 0.00 17 ARG A C 9
ATOM 4377 O O . ARG A 1 17 ? -10.520 0.123 1.310 1.00 0.00 17 ARG A O 9
ATOM 4398 N N . THR A 1 18 ? -11.047 2.167 2.086 1.00 0.00 18 THR A N 9
ATOM 4399 C CA . THR A 1 18 ? -12.515 2.011 2.117 1.00 0.00 18 THR A CA 9
ATOM 4400 C C . THR A 1 18 ? -13.134 1.586 0.770 1.00 0.00 18 THR A C 9
ATOM 4401 O O . THR A 1 18 ? -14.222 1.018 0.747 1.00 0.00 18 THR A O 9
ATOM 4412 N N . PHE A 1 19 ? -12.421 1.810 -0.341 1.00 0.00 19 PHE A N 9
ATOM 4413 C CA . PHE A 1 19 ? -12.789 1.414 -1.704 1.00 0.00 19 PHE A CA 9
ATOM 4414 C C . PHE A 1 19 ? -11.691 0.557 -2.371 1.00 0.00 19 PHE A C 9
ATOM 4415 O O . PHE A 1 19 ? -11.675 0.418 -3.593 1.00 0.00 19 PHE A O 9
ATOM 4432 N N . ARG A 1 20 ? -10.774 -0.013 -1.574 1.00 0.00 20 ARG A N 9
ATOM 4433 C CA . ARG A 1 20 ? -9.719 -0.936 -2.007 1.00 0.00 20 ARG A CA 9
ATOM 4434 C C . ARG A 1 20 ? -9.774 -2.205 -1.138 1.00 0.00 20 ARG A C 9
ATOM 4435 O O . ARG A 1 20 ? -10.308 -3.218 -1.574 1.00 0.00 20 ARG A O 9
ATOM 4456 N N . LEU A 1 21 ? -9.210 -2.148 0.078 1.00 0.00 21 LEU A N 9
ATOM 4457 C CA . LEU A 1 21 ? -8.951 -3.205 1.072 1.00 0.00 21 LEU A CA 9
ATOM 4458 C C . LEU A 1 21 ? -8.492 -4.620 0.619 1.00 0.00 21 LEU A C 9
ATOM 4459 O O . LEU A 1 21 ? -8.128 -5.420 1.476 1.00 0.00 21 LEU A O 9
ATOM 4475 N N . ALA A 1 22 ? -8.414 -4.912 -0.684 1.00 0.00 22 ALA A N 9
ATOM 4476 C CA . ALA A 1 22 ? -7.795 -6.119 -1.242 1.00 0.00 22 ALA A CA 9
ATOM 4477 C C . ALA A 1 22 ? -6.911 -5.859 -2.488 1.00 0.00 22 ALA A C 9
ATOM 4478 O O . ALA A 1 22 ? -5.766 -6.308 -2.457 1.00 0.00 22 ALA A O 9
ATOM 4485 N N . PRO A 1 23 ? -7.324 -5.100 -3.538 1.00 0.00 23 PRO A N 9
ATOM 4486 C CA . PRO A 1 23 ? -6.489 -4.819 -4.718 1.00 0.00 23 PRO A CA 9
ATOM 4487 C C . PRO A 1 23 ? -5.147 -4.130 -4.430 1.00 0.00 23 PRO A C 9
ATOM 4488 O O . PRO A 1 23 ? -4.217 -4.272 -5.217 1.00 0.00 23 PRO A O 9
ATOM 4499 N N . ALA A 1 24 ? -5.053 -3.403 -3.310 1.00 0.00 24 ALA A N 9
ATOM 4500 C CA . ALA A 1 24 ? -3.847 -2.673 -2.895 1.00 0.00 24 ALA A CA 9
ATOM 4501 C C . ALA A 1 24 ? -3.215 -3.228 -1.600 1.00 0.00 24 ALA A C 9
ATOM 4502 O O . ALA A 1 24 ? -2.022 -3.058 -1.359 1.00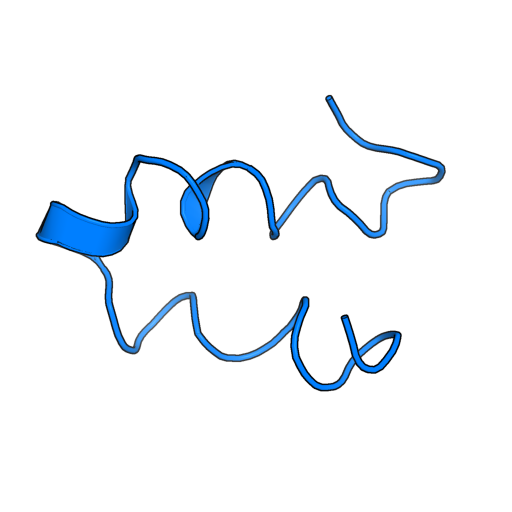 0.00 24 ALA A O 9
ATOM 4509 N N . GLN A 1 25 ? -3.952 -4.026 -0.808 1.00 0.00 25 GLN A N 9
ATOM 4510 C CA . GLN A 1 25 ? -3.425 -4.769 0.360 1.00 0.00 25 GLN A CA 9
ATOM 4511 C C . GLN A 1 25 ? -2.512 -5.955 -0.038 1.00 0.00 25 GLN A C 9
ATOM 4512 O O . GLN A 1 25 ? -2.382 -6.925 0.703 1.00 0.00 25 GLN A O 9
ATOM 4526 N N . TRP A 1 26 ? -1.862 -5.837 -1.198 1.00 0.00 26 TRP A N 9
ATOM 4527 C CA . TRP A 1 26 ? -1.043 -6.829 -1.895 1.00 0.00 26 TRP A CA 9
ATOM 4528 C C . TRP A 1 26 ? 0.279 -6.199 -2.406 1.00 0.00 26 TRP A C 9
ATOM 4529 O O . TRP A 1 26 ? 0.933 -6.704 -3.316 1.00 0.00 26 TRP A O 9
ATOM 4550 N N . SER A 1 27 ? 0.661 -5.055 -1.820 1.00 0.00 27 SER A N 9
ATOM 4551 C CA . SER A 1 27 ? 1.846 -4.281 -2.198 1.00 0.00 27 SER A CA 9
ATOM 4552 C C . SER A 1 27 ? 2.713 -3.981 -0.968 1.00 0.00 27 SER A C 9
ATOM 4553 O O . SER A 1 27 ? 3.768 -4.582 -0.792 1.00 0.00 27 SER A O 9
ATOM 4561 N N . CYS A 1 28 ? 2.263 -3.091 -0.071 1.00 0.00 28 CYS A N 9
ATOM 4562 C CA . CYS A 1 28 ? 3.075 -2.591 1.045 1.00 0.00 28 CYS A CA 9
ATOM 4563 C C . CYS A 1 28 ? 3.714 -3.705 1.891 1.00 0.00 28 CYS A C 9
ATOM 4564 O O . CYS A 1 28 ? 4.910 -3.688 2.183 1.00 0.00 28 CYS A O 9
ATOM 4571 N N . ARG A 1 29 ? 2.910 -4.724 2.204 1.00 0.00 29 ARG A N 9
ATOM 4572 C CA . ARG A 1 29 ? 3.286 -5.902 2.981 1.00 0.00 29 ARG A CA 9
ATOM 4573 C C . ARG A 1 29 ? 4.253 -6.884 2.278 1.00 0.00 29 ARG A C 9
ATOM 4574 O O . ARG A 1 29 ? 4.627 -7.874 2.903 1.00 0.00 29 ARG A O 9
ATOM 4595 N N . GLU A 1 30 ? 4.647 -6.651 1.011 1.00 0.00 30 GLU A N 9
ATOM 4596 C CA . GLU A 1 30 ? 5.409 -7.639 0.209 1.00 0.00 30 GLU A CA 9
ATOM 4597 C C . GLU A 1 30 ? 6.355 -7.071 -0.856 1.00 0.00 30 GLU A C 9
ATOM 4598 O O . GLU A 1 30 ? 7.457 -7.593 -0.994 1.00 0.00 30 GLU A O 9
ATOM 4610 N N . THR A 1 31 ? 6.019 -5.959 -1.520 1.00 0.00 31 THR A N 9
ATOM 4611 C CA . THR A 1 31 ? 6.919 -5.222 -2.431 1.00 0.00 31 THR A CA 9
ATOM 4612 C C . THR A 1 31 ? 8.201 -4.761 -1.718 1.00 0.00 31 THR A C 9
ATOM 4613 O O . THR A 1 31 ? 9.260 -4.667 -2.334 1.00 0.00 31 THR A O 9
ATOM 4624 N N . PHE A 1 32 ? 8.099 -4.497 -0.409 1.00 0.00 32 PHE A N 9
ATOM 4625 C CA . PHE A 1 32 ? 9.227 -4.184 0.477 1.00 0.00 32 PHE A CA 9
ATOM 4626 C C . PHE A 1 32 ? 9.081 -4.764 1.899 1.00 0.00 32 PHE A C 9
ATOM 4627 O O . PHE A 1 32 ? 9.924 -4.496 2.748 1.00 0.00 32 PHE A O 9
ATOM 4644 N N . GLN A 1 33 ? 8.060 -5.605 2.140 1.00 0.00 33 GLN A N 9
ATOM 4645 C CA . GLN A 1 33 ? 7.810 -6.302 3.415 1.00 0.00 33 GLN A CA 9
ATOM 4646 C C . GLN A 1 33 ? 7.462 -5.368 4.599 1.00 0.00 33 GLN A C 9
ATOM 4647 O O . GLN A 1 33 ? 7.790 -5.681 5.743 1.00 0.00 33 GLN A O 9
ATOM 4661 N N . ALA A 1 34 ? 6.736 -4.275 4.306 1.00 0.00 34 ALA A N 9
ATOM 4662 C CA . ALA A 1 34 ? 6.311 -3.205 5.223 1.00 0.00 34 ALA A CA 9
ATOM 4663 C C . ALA A 1 34 ? 7.447 -2.393 5.884 1.00 0.00 34 ALA A C 9
ATOM 4664 O O . ALA A 1 34 ? 8.615 -2.529 5.458 1.00 0.00 34 ALA A O 9
ATOM 4672 N N . GLY A 1 1 ? 3.046 10.766 -0.732 1.00 0.00 1 GLY A N 10
ATOM 4673 C CA . GLY A 1 1 ? 4.049 10.436 0.305 1.00 0.00 1 GLY A CA 10
ATOM 4674 C C . GLY A 1 1 ? 5.225 9.677 -0.289 1.00 0.00 1 GLY A C 10
ATOM 4675 O O . GLY A 1 1 ? 6.346 10.157 -0.209 1.00 0.00 1 GLY A O 10
ATOM 4681 N N . SER A 1 2 ? 4.956 8.532 -0.923 1.00 0.00 2 SER A N 10
ATOM 4682 C CA . SER A 1 2 ? 5.776 7.934 -1.986 1.00 0.00 2 SER A CA 10
ATOM 4683 C C . SER A 1 2 ? 7.286 7.765 -1.722 1.00 0.00 2 SER A C 10
ATOM 4684 O O . SER A 1 2 ? 8.084 7.874 -2.652 1.00 0.00 2 SER A O 10
ATOM 4692 N N . TYR A 1 3 ? 7.665 7.455 -0.473 1.00 0.00 3 TYR A N 10
ATOM 4693 C CA . TYR A 1 3 ? 9.002 7.020 -0.030 1.00 0.00 3 TYR A CA 10
ATOM 4694 C C . TYR A 1 3 ? 9.683 6.096 -1.056 1.00 0.00 3 TYR A C 10
ATOM 4695 O O . TYR A 1 3 ? 9.305 4.928 -1.166 1.00 0.00 3 TYR A O 10
ATOM 4713 N N . ASP A 1 4 ? 10.619 6.649 -1.844 1.00 0.00 4 ASP A N 10
ATOM 4714 C CA . ASP A 1 4 ? 11.261 6.050 -3.031 1.00 0.00 4 ASP A CA 10
ATOM 4715 C C . ASP A 1 4 ? 10.331 5.161 -3.889 1.00 0.00 4 ASP A C 10
ATOM 4716 O O . ASP A 1 4 ? 10.693 4.073 -4.323 1.00 0.00 4 ASP A O 10
ATOM 4725 N N . ALA A 1 5 ? 9.084 5.615 -4.071 1.00 0.00 5 ALA A N 10
ATOM 4726 C CA . ALA A 1 5 ? 7.973 4.896 -4.710 1.00 0.00 5 ALA A CA 10
ATOM 4727 C C . ALA A 1 5 ? 7.554 3.547 -4.069 1.00 0.00 5 ALA A C 10
ATOM 4728 O O . ALA A 1 5 ? 6.692 2.869 -4.621 1.00 0.00 5 ALA A O 10
ATOM 4735 N N . TYR A 1 6 ? 8.071 3.167 -2.893 1.00 0.00 6 TYR A N 10
ATOM 4736 C CA . TYR A 1 6 ? 7.628 1.975 -2.153 1.00 0.00 6 TYR A CA 10
ATOM 4737 C C . TYR A 1 6 ? 6.316 2.233 -1.398 1.00 0.00 6 TYR A C 10
ATOM 4738 O O . TYR A 1 6 ? 5.319 1.553 -1.640 1.00 0.00 6 TYR A O 10
ATOM 4756 N N . ARG A 1 7 ? 6.267 3.250 -0.522 1.00 0.00 7 ARG A N 10
ATOM 4757 C CA . ARG A 1 7 ? 5.053 3.525 0.271 1.00 0.00 7 ARG A CA 10
ATOM 4758 C C . ARG A 1 7 ? 3.957 4.269 -0.524 1.00 0.00 7 ARG A C 10
ATOM 4759 O O . ARG A 1 7 ? 2.875 4.500 0.012 1.00 0.00 7 ARG A O 10
ATOM 4780 N N . THR A 1 8 ? 4.210 4.599 -1.800 1.00 0.00 8 THR A N 10
ATOM 4781 C CA . THR A 1 8 ? 3.258 5.280 -2.702 1.00 0.00 8 THR A CA 10
ATOM 4782 C C . THR A 1 8 ? 1.910 4.549 -2.818 1.00 0.00 8 THR A C 10
ATOM 4783 O O . THR A 1 8 ? 0.860 5.175 -2.934 1.00 0.00 8 THR A O 10
ATOM 4794 N N . ASP A 1 9 ? 1.945 3.213 -2.720 1.00 0.00 9 ASP A N 10
ATOM 4795 C CA . ASP A 1 9 ? 0.770 2.354 -2.591 1.00 0.00 9 ASP A CA 10
ATOM 4796 C C . ASP A 1 9 ? 0.257 2.375 -1.138 1.00 0.00 9 ASP A C 10
ATOM 4797 O O . ASP A 1 9 ? -0.888 2.726 -0.863 1.00 0.00 9 ASP A O 10
ATOM 4806 N N . CYS A 1 10 ? 1.167 2.142 -0.184 1.00 0.00 10 CYS A N 10
ATOM 4807 C CA . CYS A 1 10 ? 0.915 2.091 1.260 1.00 0.00 10 CYS A CA 10
ATOM 4808 C C . CYS A 1 10 ? 0.275 3.342 1.902 1.00 0.00 10 CYS A C 10
ATOM 4809 O O . CYS A 1 10 ? -0.120 3.291 3.068 1.00 0.00 10 CYS A O 10
ATOM 4816 N N . GLU A 1 11 ? 0.210 4.493 1.221 1.00 0.00 11 GLU A N 10
ATOM 4817 C CA . GLU A 1 11 ? -0.608 5.638 1.673 1.00 0.00 11 GLU A CA 10
ATOM 4818 C C . GLU A 1 11 ? -2.097 5.495 1.328 1.00 0.00 11 GLU A C 10
ATOM 4819 O O . GLU A 1 11 ? -2.927 5.919 2.133 1.00 0.00 11 GLU A O 10
ATOM 4831 N N . GLU A 1 12 ? -2.466 4.781 0.250 1.00 0.00 12 GLU A N 10
ATOM 4832 C CA . GLU A 1 12 ? -3.869 4.377 0.011 1.00 0.00 12 GLU A CA 10
ATOM 4833 C C . GLU A 1 12 ? -4.362 3.444 1.111 1.00 0.00 12 GLU A C 10
ATOM 4834 O O . GLU A 1 12 ? -5.462 3.628 1.630 1.00 0.00 12 GLU A O 10
ATOM 4846 N N . LEU A 1 13 ? -3.509 2.505 1.537 1.00 0.00 13 LEU A N 10
ATOM 4847 C CA . LEU A 1 13 ? -3.793 1.553 2.618 1.00 0.00 13 LEU A CA 10
ATOM 4848 C C . LEU A 1 13 ? -4.126 2.240 3.958 1.00 0.00 13 LEU A C 10
ATOM 4849 O O . LEU A 1 13 ? -4.767 1.625 4.805 1.00 0.00 13 LEU A O 10
ATOM 4865 N N . SER A 1 14 ? -3.739 3.509 4.142 1.00 0.00 14 SER A N 10
ATOM 4866 C CA . SER A 1 14 ? -4.089 4.301 5.326 1.00 0.00 14 SER A CA 10
ATOM 4867 C C . SER A 1 14 ? -5.514 4.898 5.261 1.00 0.00 14 SER A C 10
ATOM 4868 O O . SER A 1 14 ? -6.198 4.980 6.288 1.00 0.00 14 SER A O 10
ATOM 4876 N N . GLY A 1 15 ? -6.013 5.240 4.059 1.00 0.00 15 GLY A N 10
ATOM 4877 C CA . GLY A 1 15 ? -7.255 6.015 3.884 1.00 0.00 15 GLY A CA 10
ATOM 4878 C C . GLY A 1 15 ? -8.143 5.583 2.710 1.00 0.00 15 GLY A C 10
ATOM 4879 O O . GLY A 1 15 ? -9.300 5.226 2.930 1.00 0.00 15 GLY A O 10
ATOM 4883 N N . ALA A 1 16 ? -7.613 5.537 1.481 1.00 0.00 16 ALA A N 10
ATOM 4884 C CA . ALA A 1 16 ? -8.352 5.058 0.303 1.00 0.00 16 ALA A CA 10
ATOM 4885 C C . ALA A 1 16 ? -8.719 3.557 0.369 1.00 0.00 16 ALA A C 10
ATOM 4886 O O . ALA A 1 16 ? -9.582 3.106 -0.385 1.00 0.00 16 ALA A O 10
ATOM 4893 N N . ARG A 1 17 ? -8.125 2.800 1.308 1.00 0.00 17 ARG A N 10
ATOM 4894 C CA . ARG A 1 17 ? -8.486 1.429 1.701 1.00 0.00 17 ARG A CA 10
ATOM 4895 C C . ARG A 1 17 ? -9.990 1.110 1.617 1.00 0.00 17 ARG A C 10
ATOM 4896 O O . ARG A 1 17 ? -10.342 0.056 1.094 1.00 0.00 17 ARG A O 10
ATOM 4917 N N . THR A 1 18 ? -10.867 2.030 2.041 1.00 0.00 18 THR A N 10
ATOM 4918 C CA . THR A 1 18 ? -12.336 1.911 2.006 1.00 0.00 18 THR A CA 10
ATOM 4919 C C . THR A 1 18 ? -12.906 1.629 0.602 1.00 0.00 18 THR A C 10
ATOM 4920 O O . THR A 1 18 ? -13.998 1.081 0.482 1.00 0.00 18 THR A O 10
ATOM 4931 N N . PHE A 1 19 ? -12.145 1.945 -0.454 1.00 0.00 19 PHE A N 10
ATOM 4932 C CA . PHE A 1 19 ? -12.488 1.721 -1.862 1.00 0.00 19 PHE A CA 10
ATOM 4933 C C . PHE A 1 19 ? -11.482 0.788 -2.566 1.00 0.00 19 PHE A C 10
ATOM 4934 O O . PHE A 1 19 ? -11.449 0.721 -3.796 1.00 0.00 19 PHE A O 10
ATOM 4951 N N . ARG A 1 20 ? -10.638 0.092 -1.791 1.00 0.00 20 ARG A N 10
ATOM 4952 C CA . ARG A 1 20 ? -9.663 -0.883 -2.280 1.00 0.00 20 ARG A CA 10
ATOM 4953 C C . ARG A 1 20 ? -9.749 -2.182 -1.465 1.00 0.00 20 ARG A C 10
ATOM 4954 O O . ARG A 1 20 ? -10.251 -3.181 -1.969 1.00 0.00 20 ARG A O 10
ATOM 4975 N N . LEU A 1 21 ? -9.221 -2.174 -0.235 1.00 0.00 21 LEU A N 10
ATOM 4976 C CA . LEU A 1 21 ? -8.938 -3.281 0.695 1.00 0.00 21 LEU A CA 10
ATOM 4977 C C . LEU A 1 21 ? -8.389 -4.636 0.162 1.00 0.00 21 LEU A C 10
ATOM 4978 O O . LEU A 1 21 ? -7.950 -5.443 0.978 1.00 0.00 21 LEU A O 10
ATOM 4994 N N . ALA A 1 22 ? -8.297 -4.855 -1.156 1.00 0.00 22 ALA A N 10
ATOM 4995 C CA . ALA A 1 22 ? -7.651 -6.013 -1.785 1.00 0.00 22 ALA A CA 10
ATOM 4996 C C . ALA A 1 22 ? -6.749 -5.669 -3.000 1.00 0.00 22 ALA A C 10
ATOM 4997 O O . ALA A 1 22 ? -5.614 -6.143 -2.997 1.00 0.00 22 ALA A O 10
ATOM 5004 N N . PRO A 1 23 ? -7.132 -4.809 -3.981 1.00 0.00 23 PRO A N 10
ATOM 5005 C CA . PRO A 1 23 ? -6.265 -4.419 -5.108 1.00 0.00 23 PRO A CA 10
ATOM 5006 C C . PRO A 1 23 ? -4.938 -3.746 -4.726 1.00 0.00 23 PRO A C 10
ATOM 5007 O O . PRO A 1 23 ? -4.012 -3.751 -5.527 1.00 0.00 23 PRO A O 10
ATOM 5018 N N . ALA A 1 24 ? -4.862 -3.175 -3.516 1.00 0.00 24 ALA A N 10
ATOM 5019 C CA . ALA A 1 24 ? -3.698 -2.438 -3.003 1.00 0.00 24 ALA A CA 10
ATOM 5020 C C . ALA A 1 24 ? -3.057 -3.114 -1.770 1.00 0.00 24 ALA A C 10
ATOM 5021 O O . ALA A 1 24 ? -1.849 -3.026 -1.549 1.00 0.00 24 ALA A O 10
ATOM 5028 N N . GLN A 1 25 ? -3.819 -3.911 -1.004 1.00 0.00 25 GLN A N 10
ATOM 5029 C CA . GLN A 1 25 ? -3.337 -4.727 0.131 1.00 0.00 25 GLN A CA 10
ATOM 5030 C C . GLN A 1 25 ? -2.465 -5.940 -0.292 1.00 0.00 25 GLN A C 10
ATOM 5031 O O . GLN A 1 25 ? -2.412 -6.957 0.402 1.00 0.00 25 GLN A O 10
ATOM 5045 N N . TRP A 1 26 ? -1.748 -5.776 -1.407 1.00 0.00 26 TRP A N 10
ATOM 5046 C CA . TRP A 1 26 ? -0.898 -6.732 -2.124 1.00 0.00 26 TRP A CA 10
ATOM 5047 C C . TRP A 1 26 ? 0.436 -6.071 -2.569 1.00 0.00 26 TRP A C 10
ATOM 5048 O O . TRP A 1 26 ? 1.070 -6.473 -3.541 1.00 0.00 26 TRP A O 10
ATOM 5069 N N . SER A 1 27 ? 0.840 -5.004 -1.864 1.00 0.00 27 SER A N 10
ATOM 5070 C CA . SER A 1 27 ? 2.025 -4.203 -2.187 1.00 0.00 27 SER A CA 10
ATOM 5071 C C . SER A 1 27 ? 2.869 -3.933 -0.933 1.00 0.00 27 SER A C 10
ATOM 5072 O O . SER A 1 27 ? 3.895 -4.579 -0.731 1.00 0.00 27 SER A O 10
ATOM 5080 N N . CYS A 1 28 ? 2.432 -3.031 -0.046 1.00 0.00 28 CYS A N 10
ATOM 5081 C CA . CYS A 1 28 ? 3.233 -2.564 1.092 1.00 0.00 28 CYS A CA 10
ATOM 5082 C C . CYS A 1 28 ? 3.812 -3.711 1.940 1.00 0.00 28 CYS A C 10
ATOM 5083 O O . CYS A 1 28 ? 5.020 -3.797 2.169 1.00 0.00 28 CYS A O 10
ATOM 5090 N N . ARG A 1 29 ? 2.933 -4.645 2.313 1.00 0.00 29 ARG A N 10
ATOM 5091 C CA . ARG A 1 29 ? 3.235 -5.832 3.113 1.00 0.00 29 ARG A CA 10
ATOM 5092 C C . ARG A 1 29 ? 4.045 -6.928 2.389 1.00 0.00 29 ARG A C 10
ATOM 5093 O O . ARG A 1 29 ? 4.249 -7.987 2.979 1.00 0.00 29 ARG A O 10
ATOM 5114 N N . GLU A 1 30 ? 4.506 -6.703 1.146 1.00 0.00 30 GLU A N 10
ATOM 5115 C CA . GLU A 1 30 ? 5.314 -7.683 0.398 1.00 0.00 30 GLU A CA 10
ATOM 5116 C C . GLU A 1 30 ? 6.467 -7.084 -0.409 1.00 0.00 30 GLU A C 10
ATOM 5117 O O . GLU A 1 30 ? 7.590 -7.566 -0.270 1.00 0.00 30 GLU A O 10
ATOM 5129 N N . THR A 1 31 ? 6.248 -5.974 -1.125 1.00 0.00 31 THR A N 10
ATOM 5130 C CA . THR A 1 31 ? 7.285 -5.232 -1.868 1.00 0.00 31 THR A CA 10
ATOM 5131 C C . THR A 1 31 ? 8.418 -4.745 -0.950 1.00 0.00 31 THR A C 10
ATOM 5132 O O . THR A 1 31 ? 9.566 -4.657 -1.381 1.00 0.00 31 THR A O 10
ATOM 5143 N N . PHE A 1 32 ? 8.106 -4.468 0.325 1.00 0.00 32 PHE A N 10
ATOM 5144 C CA . PHE A 1 32 ? 9.097 -4.202 1.375 1.00 0.00 32 PHE A CA 10
ATOM 5145 C C . PHE A 1 32 ? 8.720 -4.800 2.745 1.00 0.00 32 PHE A C 10
ATOM 5146 O O . PHE A 1 32 ? 9.316 -4.445 3.755 1.00 0.00 32 PHE A O 10
ATOM 5163 N N . GLN A 1 33 ? 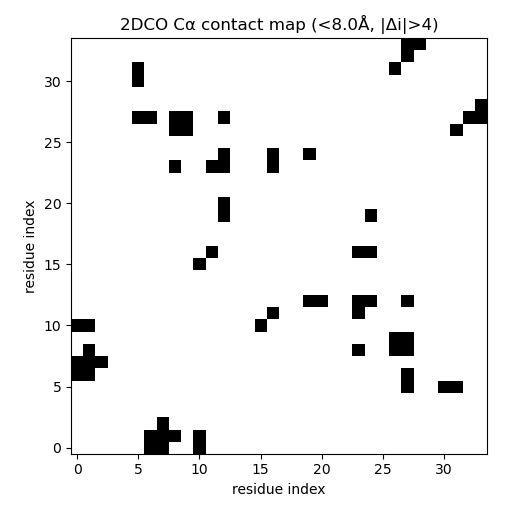7.768 -5.747 2.770 1.00 0.00 33 GLN A N 10
ATOM 5164 C CA . GLN A 1 33 ? 7.328 -6.492 3.966 1.00 0.00 33 GLN A CA 10
ATOM 5165 C C . GLN A 1 33 ? 6.694 -5.623 5.084 1.00 0.00 33 GLN A C 10
ATOM 5166 O O . GLN A 1 33 ? 6.654 -6.064 6.232 1.00 0.00 33 GLN A O 10
ATOM 5180 N N . ALA A 1 34 ? 6.171 -4.439 4.719 1.00 0.00 34 ALA A N 10
ATOM 5181 C CA . ALA A 1 34 ? 5.481 -3.417 5.534 1.00 0.00 34 ALA A CA 10
ATOM 5182 C C . ALA A 1 34 ? 6.405 -2.354 6.158 1.00 0.00 34 ALA A C 10
ATOM 5183 O O . ALA A 1 34 ? 7.613 -2.621 6.338 1.00 0.00 34 ALA A O 10
#

Organism: Homo sapiens (NCBI:txid9606)

InterPro domains:
  IPR000276 G protein-coupled receptor, rhodopsin-like [PF00001] (63-307)
  IPR000276 G protein-coupled receptor, rhodopsin-like [PR00237] (48-72)
  IPR000276 G protein-coupled receptor, rhodopsin-like [PR00237] (81-102)
  IPR000276 G protein-coupled receptor, rhodopsin-like [PR00237] (125-147)
  IPR000276 G protein-coupled receptor, rhodopsin-like [PR00237] (161-182)
  IPR000276 G protein-coupled receptor, rhodopsin-like [PR00237] (249-273)
  IPR000276 G protein-coupled receptor, rhodopsin-like [PR00237] (289-315)
  IPR004061 Sphingosine 1-phosphate receptor [PR01523] (20-32)
  IPR004061 Sphingosine 1-phosphate receptor [PR01523] (99-108)
  IPR004061 Sphingosine 1-phosphate receptor [PR01523] (119-130)
  IPR004061 Sphingosine 1-phosphate receptor [PR01523] (202-212)
  IPR004061 Sphingosine 1-phosphate receptor [PR01523] (223-232)
  IPR004061 Sphingosine 1-phosphate receptor [PR01523] (310-320)
  IPR004064 EDG-6 sphingosine 1-phosphate receptor [PR01526] (10-20)
  IPR004064 EDG-6 sphingosine 1-phosphate receptor [PR01526] (33-45)
  IPR004064 EDG-6 sphingosine 1-phosphate receptor [PR01526] (152-165)
  IPR004064 EDG-6 sphingosine 1-phosphate receptor [PR01526] (233-248)
  IPR004064 EDG-6 sphingosine 1-phosphate receptor [PR01526] (276-290)
  IPR004064 EDG-6 sphingosine 1-phosphate receptor [PR01526] (323-336)
  IPR004064 EDG-6 sphingosine 1-phosphate receptor [PR01526] (340-359)